Protein AF-C9XVV8-F1 (afdb_monomer)

Structure (mmCIF, N/CA/C/O backbone):
data_AF-C9XVV8-F1
#
_entry.id   AF-C9XVV8-F1
#
loop_
_atom_site.group_PDB
_atom_site.id
_atom_site.type_symbol
_atom_site.label_atom_id
_atom_site.label_alt_id
_atom_site.label_comp_id
_atom_site.label_asym_id
_atom_site.label_entity_id
_atom_site.label_seq_id
_atom_site.pdbx_PDB_ins_code
_atom_site.Cartn_x
_atom_site.Cartn_y
_atom_site.Cartn_z
_atom_site.occupancy
_atom_site.B_iso_or_equiv
_atom_site.auth_seq_id
_atom_site.auth_comp_id
_atom_site.auth_asym_id
_atom_site.auth_atom_id
_atom_site.pdbx_PDB_model_num
ATOM 1 N N . MET A 1 1 ? -5.394 -25.763 -6.109 1.00 84.69 1 MET A N 1
ATOM 2 C CA . MET A 1 1 ? -5.227 -26.372 -4.767 1.00 84.69 1 MET A CA 1
ATOM 3 C C . MET A 1 1 ? -4.426 -25.482 -3.817 1.00 84.69 1 MET A C 1
ATOM 5 O O . MET A 1 1 ? -4.980 -25.077 -2.807 1.00 84.69 1 MET A O 1
ATOM 9 N N . ILE A 1 2 ? -3.175 -25.116 -4.133 1.00 87.81 2 ILE A N 1
ATOM 10 C CA . ILE A 1 2 ? -2.314 -24.364 -3.197 1.00 87.81 2 ILE A CA 1
ATOM 11 C C . ILE A 1 2 ? -2.854 -22.968 -2.818 1.00 87.81 2 ILE A C 1
ATOM 13 O O . ILE A 1 2 ? -2.804 -22.591 -1.653 1.00 87.81 2 ILE A O 1
ATOM 17 N N . TYR A 1 3 ? -3.474 -22.248 -3.760 1.00 87.69 3 TYR A N 1
ATOM 18 C CA . TYR A 1 3 ? -4.139 -20.966 -3.485 1.00 87.69 3 TYR A CA 1
ATOM 19 C C . TYR A 1 3 ? -5.323 -21.098 -2.521 1.00 87.69 3 TYR A C 1
ATOM 21 O O . TYR A 1 3 ? -5.491 -20.256 -1.648 1.00 87.69 3 TYR A O 1
ATOM 29 N N . TYR A 1 4 ? -6.115 -22.172 -2.630 1.00 89.50 4 TYR A N 1
ATOM 30 C CA . TYR A 1 4 ? -7.214 -22.426 -1.696 1.00 89.50 4 TYR A CA 1
ATOM 31 C C . TYR A 1 4 ? -6.689 -22.709 -0.293 1.00 89.50 4 TYR A C 1
ATOM 33 O O . TYR A 1 4 ? -7.213 -22.153 0.660 1.00 89.50 4 TYR A O 1
ATOM 41 N N . LEU A 1 5 ? -5.611 -23.490 -0.168 1.00 91.88 5 LEU A N 1
ATOM 42 C CA . LEU A 1 5 ? -4.962 -23.728 1.124 1.00 91.88 5 LEU A CA 1
ATOM 43 C C . LEU A 1 5 ? -4.445 -22.427 1.743 1.00 91.88 5 LEU A C 1
ATOM 45 O O . LEU A 1 5 ? -4.674 -22.188 2.925 1.00 91.88 5 LEU A O 1
ATOM 49 N N . PHE A 1 6 ? -3.806 -21.566 0.946 1.00 91.50 6 PHE A N 1
ATOM 50 C CA . PHE A 1 6 ? -3.371 -20.245 1.397 1.00 91.50 6 PHE A CA 1
ATOM 51 C C . PHE A 1 6 ? -4.554 -19.389 1.874 1.00 91.50 6 PHE A C 1
ATOM 53 O O . PHE A 1 6 ? -4.520 -18.864 2.985 1.00 91.50 6 PHE A O 1
ATOM 60 N N . ILE A 1 7 ? -5.623 -19.291 1.078 1.00 91.44 7 ILE A N 1
ATOM 61 C CA . ILE A 1 7 ? -6.822 -18.511 1.418 1.00 91.44 7 ILE A CA 1
ATOM 62 C C . ILE A 1 7 ? -7.484 -19.051 2.688 1.00 91.44 7 ILE A C 1
ATOM 64 O O . ILE A 1 7 ? -7.762 -18.278 3.603 1.00 91.44 7 ILE A O 1
ATOM 68 N N . SER A 1 8 ? -7.699 -20.365 2.776 1.00 93.12 8 SER A N 1
ATOM 69 C CA . SER A 1 8 ? -8.272 -21.014 3.956 1.00 93.12 8 SER A CA 1
ATOM 70 C C . SER A 1 8 ? -7.406 -20.788 5.191 1.00 93.12 8 SER A C 1
ATOM 72 O O . SER A 1 8 ? -7.935 -20.465 6.250 1.00 93.12 8 SER A O 1
ATOM 74 N N . PHE A 1 9 ? -6.082 -20.886 5.062 1.00 94.56 9 PHE A N 1
ATOM 75 C CA . PHE A 1 9 ? -5.162 -20.609 6.159 1.00 94.56 9 PHE A CA 1
ATOM 76 C C . PHE A 1 9 ? -5.273 -19.157 6.646 1.00 94.56 9 PHE A C 1
ATOM 78 O O . PHE A 1 9 ? -5.466 -18.920 7.839 1.00 94.56 9 PHE A O 1
ATOM 85 N N . VAL A 1 10 ? -5.202 -18.184 5.731 1.00 94.12 10 VAL A N 1
ATOM 86 C CA . VAL A 1 10 ? -5.334 -16.760 6.073 1.00 94.12 10 VAL A CA 1
ATOM 87 C C . VAL A 1 10 ? -6.692 -16.499 6.731 1.00 94.12 10 VAL A C 1
ATOM 89 O O . VAL A 1 10 ? -6.753 -15.824 7.756 1.00 94.12 10 VAL A O 1
ATOM 92 N N . PHE A 1 11 ? -7.768 -17.092 6.211 1.00 94.06 11 PHE A N 1
ATOM 93 C CA . PHE A 1 11 ? -9.106 -16.990 6.789 1.00 94.06 11 PHE A CA 1
ATOM 94 C C . PHE A 1 11 ? -9.179 -17.544 8.220 1.00 94.06 11 PHE A C 1
ATOM 96 O O . PHE A 1 11 ? -9.736 -16.892 9.102 1.00 94.06 11 PHE A O 1
ATOM 103 N N . LEU A 1 12 ? -8.558 -18.694 8.494 1.00 94.81 12 LEU A N 1
ATOM 104 C CA . LEU A 1 12 ? -8.500 -19.262 9.845 1.00 94.81 12 LEU A CA 1
ATOM 105 C C . LEU A 1 12 ? -7.724 -18.366 10.821 1.00 94.81 12 LEU A C 1
ATOM 107 O O . LEU A 1 12 ? -8.172 -18.180 11.951 1.00 94.81 12 LEU A O 1
ATOM 111 N N . VAL A 1 13 ? -6.607 -17.764 10.395 1.00 93.75 13 VAL A N 1
ATOM 112 C CA . VAL A 1 13 ? -5.850 -16.808 11.229 1.00 93.75 13 VAL A CA 1
ATOM 113 C C . VAL A 1 13 ? -6.690 -15.570 11.553 1.00 93.75 13 VAL A C 1
ATOM 115 O O . VAL A 1 13 ? -6.680 -15.100 12.689 1.00 93.75 13 VAL A O 1
ATOM 118 N N . ILE A 1 14 ? -7.448 -15.062 10.580 1.00 93.19 14 ILE A N 1
ATOM 119 C CA . ILE A 1 14 ? -8.367 -13.928 10.759 1.00 93.19 14 ILE A CA 1
ATOM 120 C C . ILE A 1 14 ? -9.465 -14.268 11.777 1.00 93.19 14 ILE A C 1
ATOM 122 O O . ILE A 1 14 ? -9.724 -13.472 12.681 1.00 93.19 14 ILE A O 1
ATOM 126 N N . LEU A 1 15 ? -10.094 -15.445 11.665 1.00 92.81 15 LEU A N 1
ATOM 127 C CA . LEU A 1 15 ? -11.096 -15.898 12.636 1.00 92.81 15 LEU A CA 1
ATOM 128 C C . LEU A 1 15 ? -10.485 -16.058 14.031 1.00 92.81 15 LEU A C 1
ATOM 130 O O . LEU A 1 15 ? -11.079 -15.623 15.019 1.00 92.81 15 LEU A O 1
ATOM 134 N N . ALA A 1 16 ? -9.276 -16.617 14.116 1.00 92.06 16 ALA A N 1
ATOM 135 C CA . ALA A 1 16 ? -8.565 -16.740 15.378 1.00 92.06 16 ALA A CA 1
ATOM 136 C C . ALA A 1 16 ? -8.292 -15.377 16.021 1.00 92.06 16 ALA A C 1
ATOM 138 O O . ALA A 1 16 ? -8.499 -15.225 17.224 1.00 92.06 16 ALA A O 1
ATOM 139 N N . ASP A 1 17 ? -7.904 -14.375 15.232 1.00 92.56 17 ASP A N 1
ATOM 140 C CA . ASP A 1 17 ? -7.638 -13.019 15.716 1.00 92.56 17 ASP A CA 1
ATOM 141 C C . ASP A 1 17 ? -8.865 -12.338 16.331 1.00 92.56 17 ASP A C 1
ATOM 143 O O . ASP A 1 17 ? -8.712 -11.532 17.253 1.00 92.56 17 ASP A O 1
ATOM 147 N N . ILE A 1 18 ? -10.064 -12.646 15.820 1.00 89.38 18 ILE A N 1
ATOM 148 C CA . ILE A 1 18 ? -11.340 -12.130 16.333 1.00 89.38 18 ILE A CA 1
ATOM 149 C C . ILE A 1 18 ? -11.772 -12.882 17.594 1.00 89.38 18 ILE A C 1
ATOM 151 O O . ILE A 1 18 ? -12.089 -12.246 18.597 1.00 89.38 18 ILE A O 1
ATOM 155 N N . PHE A 1 19 ? -11.823 -14.215 17.533 1.00 90.00 19 PHE A N 1
ATOM 156 C CA . PHE A 1 19 ? -12.549 -15.014 18.526 1.00 90.00 19 PHE A CA 1
ATOM 157 C C . PHE A 1 19 ? -11.674 -15.581 19.644 1.00 90.00 19 PHE A C 1
ATOM 159 O O . PHE A 1 19 ? -12.161 -15.760 20.758 1.00 90.00 19 PHE A O 1
ATOM 166 N N . PHE A 1 20 ? -10.400 -15.874 19.372 1.00 87.69 20 PHE A N 1
ATOM 167 C CA . PHE A 1 20 ? -9.572 -16.686 20.274 1.00 87.69 20 PHE A CA 1
ATOM 168 C C . PHE A 1 20 ? -8.324 -15.959 20.774 1.00 87.69 20 PHE A C 1
ATOM 170 O O . PHE A 1 20 ? -7.910 -16.139 21.919 1.00 87.69 20 PHE A O 1
ATOM 177 N N . VAL A 1 21 ? -7.706 -15.122 19.942 1.00 85.06 21 VAL A N 1
ATOM 178 C CA . VAL A 1 21 ? -6.466 -14.434 20.298 1.00 85.06 21 VAL A CA 1
ATOM 179 C C . VAL A 1 21 ? -6.793 -13.202 21.132 1.00 85.06 21 VAL A C 1
ATOM 181 O O . VAL A 1 21 ? -7.205 -12.164 20.616 1.00 85.06 21 VAL A O 1
ATOM 184 N N . THR A 1 22 ? -6.562 -13.298 22.436 1.00 81.06 22 THR A N 1
ATOM 185 C CA . THR A 1 22 ? -6.689 -12.180 23.384 1.00 81.06 22 THR A CA 1
ATOM 186 C C . THR A 1 22 ? -5.321 -11.654 23.820 1.00 81.06 22 THR A C 1
ATOM 188 O O . THR A 1 22 ? -5.126 -10.441 23.905 1.00 81.06 22 THR A O 1
ATOM 191 N N . ASP A 1 23 ? -4.350 -12.551 23.997 1.00 89.75 23 ASP A N 1
ATOM 192 C CA . ASP A 1 23 ? -2.994 -12.246 24.452 1.00 89.75 23 ASP A CA 1
ATOM 193 C C . ASP A 1 23 ? -2.097 -11.643 23.350 1.00 89.75 23 ASP A C 1
ATOM 195 O O . ASP A 1 23 ? -2.110 -12.052 22.184 1.00 89.75 23 ASP A O 1
ATOM 199 N N . ALA A 1 24 ? -1.277 -10.656 23.726 1.00 88.19 24 ALA A N 1
ATOM 200 C CA . ALA A 1 24 ? -0.413 -9.927 22.799 1.00 88.19 24 ALA A CA 1
ATOM 201 C C . ALA A 1 24 ? 0.770 -10.757 22.269 1.00 88.19 24 ALA A C 1
ATOM 203 O O . ALA A 1 24 ? 1.168 -10.560 21.116 1.00 88.19 24 ALA A O 1
ATOM 204 N N . LYS A 1 25 ? 1.325 -11.677 23.070 1.00 91.81 25 LYS A N 1
ATOM 205 C CA . LYS A 1 25 ? 2.408 -12.582 22.651 1.00 91.81 25 LYS A CA 1
ATOM 206 C C . LYS A 1 25 ? 1.880 -13.610 21.659 1.00 91.81 25 LYS A C 1
ATOM 208 O O . LYS A 1 25 ? 2.504 -13.813 20.620 1.00 91.81 25 LYS A O 1
ATOM 213 N N . ILE A 1 26 ? 0.705 -14.183 21.928 1.00 92.69 26 ILE A N 1
ATOM 214 C CA . ILE A 1 26 ? 0.034 -15.101 20.994 1.00 92.69 26 ILE A CA 1
ATOM 215 C C . ILE A 1 26 ? -0.247 -14.385 19.666 1.00 92.69 26 ILE A C 1
ATOM 217 O O . ILE A 1 26 ? 0.059 -14.911 18.596 1.00 92.69 26 ILE A O 1
ATOM 221 N N . ARG A 1 27 ? -0.741 -13.141 19.712 1.00 93.00 27 ARG A N 1
ATOM 222 C CA . ARG A 1 27 ? -0.971 -12.344 18.497 1.00 93.00 27 ARG A CA 1
ATOM 223 C C . ARG A 1 27 ? 0.315 -12.059 17.723 1.00 93.00 27 ARG A C 1
ATOM 225 O O . ARG A 1 27 ? 0.319 -12.145 16.500 1.00 93.00 27 ARG A O 1
ATOM 232 N N . ALA A 1 28 ? 1.413 -11.754 18.415 1.00 93.06 28 ALA A N 1
ATOM 233 C CA . ALA A 1 28 ? 2.716 -11.561 17.781 1.00 93.06 28 ALA A CA 1
ATOM 234 C C . ALA A 1 28 ? 3.249 -12.855 17.139 1.00 93.06 28 ALA A C 1
ATOM 236 O O . ALA A 1 28 ? 3.834 -12.804 16.061 1.00 93.06 28 ALA A O 1
ATOM 237 N N . PHE A 1 29 ? 3.005 -14.013 17.753 1.00 94.88 29 PHE A N 1
ATOM 238 C CA . PHE A 1 29 ? 3.342 -15.309 17.168 1.00 94.88 29 PHE A CA 1
ATOM 239 C C . PHE A 1 29 ? 2.559 -15.572 15.871 1.00 94.88 29 PHE A C 1
ATOM 241 O O . PHE A 1 29 ? 3.167 -15.830 14.830 1.00 94.88 29 PHE A O 1
ATOM 248 N N . PHE A 1 30 ? 1.231 -15.410 15.891 1.00 95.31 30 PHE A N 1
ATOM 249 C CA . PHE A 1 30 ? 0.409 -15.534 14.680 1.00 95.31 30 PHE A CA 1
ATOM 250 C C . PHE A 1 30 ? 0.764 -14.492 13.617 1.00 95.31 30 PHE A C 1
ATOM 252 O O . PHE A 1 30 ? 0.736 -14.809 12.430 1.00 95.31 30 PHE A O 1
ATOM 259 N N . TYR A 1 31 ? 1.153 -13.278 14.021 1.00 95.94 31 TYR A N 1
ATOM 260 C CA . TYR A 1 31 ? 1.685 -12.277 13.099 1.00 95.94 31 TYR A CA 1
ATOM 261 C C . TYR A 1 31 ? 2.922 -12.791 12.370 1.00 95.94 31 TYR A C 1
ATOM 263 O O . TYR A 1 31 ? 2.971 -12.701 11.150 1.00 95.94 31 TYR A O 1
ATOM 271 N N . THR A 1 32 ? 3.902 -13.345 13.086 1.00 96.75 32 THR A N 1
ATOM 272 C CA . THR A 1 32 ? 5.128 -13.880 12.479 1.00 96.75 32 THR A CA 1
ATOM 273 C C . THR A 1 32 ? 4.819 -15.004 11.493 1.00 96.75 32 THR A C 1
ATOM 275 O O . THR A 1 32 ? 5.388 -15.030 10.400 1.00 96.75 32 THR A O 1
ATOM 278 N N . ILE A 1 33 ? 3.881 -15.895 11.830 1.00 96.12 33 ILE A N 1
ATOM 279 C CA . ILE A 1 33 ? 3.427 -16.953 10.918 1.00 96.12 33 ILE A CA 1
ATOM 280 C C . ILE A 1 33 ? 2.777 -16.348 9.667 1.00 96.12 33 ILE A C 1
ATOM 282 O O . ILE A 1 33 ? 3.185 -16.665 8.550 1.00 96.12 33 ILE A O 1
ATOM 286 N N . LEU A 1 34 ? 1.796 -15.457 9.844 1.00 96.06 34 LEU A N 1
ATOM 287 C CA . LEU A 1 34 ? 1.079 -14.811 8.743 1.00 96.06 34 LEU A CA 1
ATOM 288 C C . LEU A 1 34 ? 2.036 -14.023 7.841 1.00 96.06 34 LEU A C 1
ATOM 290 O O . LEU A 1 34 ? 1.980 -14.148 6.621 1.00 96.06 34 LEU A O 1
ATOM 294 N N . PHE A 1 35 ? 2.944 -13.255 8.443 1.00 97.38 35 PHE A N 1
ATOM 295 C CA . PHE A 1 35 ? 3.988 -12.503 7.759 1.00 97.38 35 PHE A CA 1
ATOM 2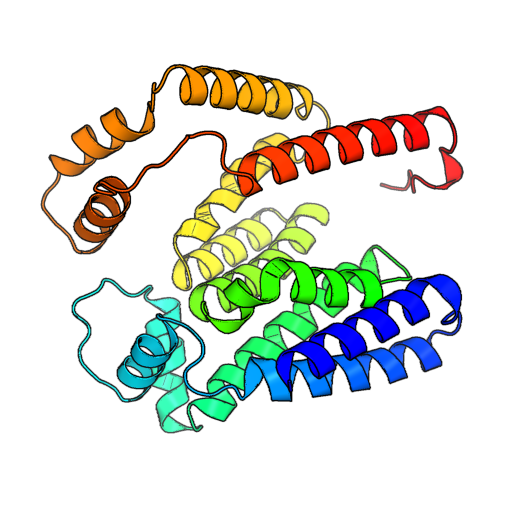96 C C . PHE A 1 35 ? 4.845 -13.425 6.894 1.00 97.38 35 PHE A C 1
ATOM 298 O O . PHE A 1 35 ? 5.004 -13.177 5.701 1.00 97.38 35 PHE A O 1
ATOM 305 N N . THR A 1 36 ? 5.351 -14.512 7.477 1.00 96.81 36 THR A N 1
ATOM 306 C CA . THR A 1 36 ? 6.230 -15.461 6.784 1.00 96.81 36 THR A CA 1
ATOM 307 C C . THR A 1 36 ? 5.504 -16.114 5.614 1.00 96.81 36 THR A C 1
ATOM 309 O O . THR A 1 36 ? 6.021 -16.127 4.499 1.00 96.81 36 THR A O 1
ATOM 312 N N . ILE A 1 37 ? 4.278 -16.592 5.836 1.00 95.25 37 ILE A N 1
ATOM 313 C CA . ILE A 1 37 ? 3.476 -17.246 4.800 1.00 95.25 37 ILE A CA 1
ATOM 314 C C . ILE A 1 37 ? 3.151 -16.282 3.660 1.00 95.25 37 ILE A C 1
ATOM 316 O O . ILE A 1 37 ? 3.284 -16.662 2.502 1.00 95.25 37 ILE A O 1
ATOM 320 N N . ILE A 1 38 ? 2.786 -15.031 3.947 1.00 95.56 38 ILE A N 1
ATOM 321 C CA . ILE A 1 38 ? 2.511 -14.043 2.897 1.00 95.56 38 ILE A CA 1
ATOM 322 C C . ILE A 1 38 ? 3.789 -13.673 2.135 1.00 95.56 38 ILE A C 1
ATOM 324 O O . ILE A 1 38 ? 3.760 -13.622 0.906 1.00 95.56 38 ILE A O 1
ATOM 328 N N . VAL A 1 39 ? 4.918 -13.437 2.811 1.00 96.25 39 VAL A N 1
ATOM 329 C CA . VAL A 1 39 ? 6.182 -13.111 2.126 1.00 96.25 39 VAL A CA 1
ATOM 330 C C . VAL A 1 39 ? 6.642 -14.269 1.246 1.00 96.25 39 VAL A C 1
ATOM 332 O O . VAL A 1 39 ? 7.067 -14.034 0.122 1.00 96.25 39 VAL A O 1
ATOM 335 N N . VAL A 1 40 ? 6.518 -15.513 1.702 1.00 94.25 40 VAL A N 1
ATOM 336 C CA . VAL A 1 40 ? 6.880 -16.675 0.882 1.00 94.25 40 VAL A CA 1
ATOM 337 C C . VAL A 1 40 ? 5.891 -16.852 -0.270 1.00 94.25 40 VAL A C 1
ATOM 339 O O . VAL A 1 40 ? 6.298 -16.960 -1.422 1.00 94.25 40 VAL A O 1
ATOM 342 N N . PHE A 1 41 ? 4.589 -16.845 0.006 1.00 93.19 41 PHE A N 1
ATOM 343 C CA . PHE A 1 41 ? 3.578 -17.195 -0.990 1.00 93.19 41 PHE A CA 1
ATOM 344 C C . PHE A 1 41 ? 3.327 -16.078 -2.009 1.00 93.19 41 PHE A C 1
ATOM 346 O O . PHE A 1 41 ? 3.297 -16.322 -3.212 1.00 93.19 41 PHE A O 1
ATOM 353 N N . VAL A 1 42 ? 3.169 -14.840 -1.539 1.00 92.50 42 VAL A N 1
ATOM 354 C CA . VAL A 1 42 ? 2.949 -13.664 -2.393 1.00 92.50 42 VAL A CA 1
ATOM 355 C C . VAL A 1 42 ? 4.287 -13.061 -2.801 1.00 92.50 42 VAL A C 1
ATOM 357 O O . VAL A 1 42 ? 4.502 -12.755 -3.970 1.00 92.50 42 VAL A O 1
ATOM 360 N N . GLY A 1 43 ? 5.218 -12.912 -1.865 1.00 92.94 43 GLY A N 1
ATOM 361 C CA . GLY A 1 43 ? 6.498 -12.257 -2.122 1.00 92.94 43 GLY A CA 1
ATOM 362 C C . GLY A 1 43 ? 7.535 -13.109 -2.856 1.00 92.94 43 GLY A C 1
ATOM 363 O O . GLY A 1 43 ? 8.493 -12.537 -3.344 1.00 92.94 43 GLY A O 1
ATOM 364 N N . LEU A 1 44 ? 7.386 -14.428 -3.000 1.00 93.50 44 LEU A N 1
ATOM 365 C CA . LEU A 1 44 ? 8.300 -15.249 -3.822 1.00 93.50 44 LEU A CA 1
ATOM 366 C C . LEU A 1 44 ? 7.596 -15.932 -4.997 1.00 93.50 44 LEU A C 1
ATOM 368 O O . LEU A 1 44 ? 8.139 -16.853 -5.606 1.00 93.50 44 LEU A O 1
ATOM 372 N N . ARG A 1 45 ? 6.397 -15.463 -5.343 1.00 91.31 45 ARG A N 1
ATOM 373 C CA . ARG A 1 45 ? 5.601 -16.004 -6.444 1.00 91.31 45 ARG A CA 1
ATOM 374 C C . ARG A 1 45 ? 6.341 -15.965 -7.786 1.00 91.31 45 ARG A C 1
ATOM 376 O O . ARG A 1 45 ? 7.203 -15.115 -8.038 1.00 91.31 45 ARG A O 1
ATOM 383 N N . TYR A 1 46 ? 5.934 -16.865 -8.672 1.00 91.75 46 TYR A N 1
ATOM 384 C CA . TYR A 1 46 ? 6.424 -16.965 -10.040 1.00 91.75 46 TYR A CA 1
ATOM 385 C C . TYR A 1 46 ? 5.282 -16.702 -11.020 1.00 91.75 46 TYR A C 1
ATOM 387 O O . TYR A 1 46 ? 4.209 -17.280 -10.865 1.00 91.75 46 TYR A O 1
ATOM 395 N N . GLN A 1 47 ? 5.520 -15.820 -11.996 1.00 88.31 47 GLN A N 1
ATOM 396 C CA . GLN A 1 47 ? 4.622 -15.552 -13.130 1.00 88.31 47 GLN A CA 1
ATOM 397 C C . GLN A 1 47 ? 3.138 -15.414 -12.756 1.00 88.31 47 GLN A C 1
ATOM 399 O O . GLN A 1 47 ? 2.255 -15.939 -13.426 1.00 88.31 47 GLN A O 1
ATOM 404 N N . THR A 1 48 ? 2.854 -14.711 -11.660 1.00 84.94 48 THR A N 1
ATOM 405 C CA . THR A 1 48 ? 1.475 -14.402 -11.276 1.00 84.94 48 THR A CA 1
ATOM 406 C C . THR A 1 48 ? 1.111 -13.034 -11.832 1.00 84.94 48 THR A C 1
ATOM 408 O O . THR A 1 48 ? 1.705 -12.034 -11.429 1.00 84.94 48 THR A O 1
ATOM 411 N N . GLY A 1 49 ? 0.156 -13.022 -12.759 1.00 79.00 49 GLY A N 1
ATOM 412 C CA . GLY A 1 49 ? -0.374 -11.815 -13.375 1.00 79.00 49 GLY A CA 1
ATOM 413 C C . GLY A 1 49 ? 0.378 -11.276 -14.574 1.00 79.00 49 GLY A C 1
ATOM 414 O O . GLY A 1 49 ? 1.488 -11.705 -14.895 1.00 79.00 49 GLY A O 1
ATOM 415 N N . LEU A 1 50 ? -0.248 -10.297 -15.225 1.00 79.94 50 LEU A N 1
ATOM 416 C CA . LEU A 1 50 ? 0.247 -9.704 -16.471 1.00 79.94 50 LEU A CA 1
ATOM 417 C C . LEU A 1 50 ? 1.531 -8.888 -16.245 1.00 79.94 50 LEU A C 1
ATOM 419 O O . LEU A 1 50 ? 2.486 -8.990 -17.016 1.00 79.94 50 LEU A O 1
ATOM 423 N N . ASP A 1 51 ? 1.593 -8.145 -15.138 1.00 86.50 51 ASP A N 1
ATOM 424 C CA . ASP A 1 51 ? 2.690 -7.219 -14.837 1.00 86.50 51 ASP A CA 1
ATOM 425 C C . ASP A 1 51 ? 3.986 -7.917 -14.373 1.00 86.50 51 ASP A C 1
ATOM 427 O O . ASP A 1 51 ? 5.062 -7.315 -14.405 1.00 86.50 51 ASP A O 1
ATOM 431 N N . TRP A 1 52 ? 3.940 -9.192 -13.964 1.00 91.00 52 TRP A N 1
ATOM 432 C CA . TRP A 1 52 ? 5.123 -9.883 -13.429 1.00 91.00 52 TRP A CA 1
ATOM 433 C C . TRP A 1 52 ? 6.253 -9.982 -14.458 1.00 91.00 52 TRP A C 1
ATOM 435 O O . TRP A 1 52 ? 7.408 -9.673 -14.150 1.00 91.00 52 TRP A O 1
ATOM 445 N N . SER A 1 53 ? 5.915 -10.371 -15.692 1.00 89.31 53 SER A N 1
ATOM 446 C CA . SER A 1 53 ? 6.874 -10.500 -16.797 1.00 89.31 53 SER A CA 1
ATOM 447 C C . SER A 1 53 ? 7.482 -9.151 -17.170 1.00 89.31 53 SER A C 1
ATOM 449 O O . SER A 1 53 ? 8.677 -9.053 -17.446 1.00 89.31 53 SER A O 1
ATOM 451 N N . PHE A 1 54 ? 6.678 -8.091 -17.111 1.00 89.31 54 PHE A N 1
ATOM 452 C CA . PHE A 1 54 ? 7.153 -6.729 -17.311 1.00 89.31 54 PHE A CA 1
ATOM 453 C C . PHE A 1 54 ? 8.191 -6.339 -16.252 1.00 89.31 54 PHE A C 1
ATOM 455 O O . PHE A 1 54 ? 9.287 -5.884 -16.588 1.00 89.31 54 PHE A O 1
ATOM 462 N N . TYR A 1 55 ? 7.889 -6.577 -14.974 1.00 92.06 55 TYR A N 1
ATOM 463 C CA . TYR A 1 55 ? 8.777 -6.202 -13.879 1.00 92.06 55 TYR A CA 1
ATOM 464 C C . TYR A 1 55 ? 10.099 -6.965 -13.874 1.00 92.06 55 TYR A C 1
ATOM 466 O O . TYR A 1 55 ? 11.134 -6.337 -13.659 1.00 92.06 55 TYR A O 1
ATOM 474 N N . ILE A 1 56 ? 10.102 -8.274 -14.143 1.00 93.56 56 ILE A N 1
ATOM 475 C CA . ILE A 1 56 ? 11.357 -9.038 -14.202 1.00 93.56 56 ILE A CA 1
ATOM 476 C C . ILE A 1 56 ? 12.218 -8.634 -15.404 1.00 93.56 56 ILE A C 1
ATOM 478 O O . ILE A 1 56 ? 13.439 -8.558 -15.275 1.00 93.56 56 ILE A O 1
ATOM 482 N N . ASN A 1 57 ? 11.611 -8.348 -16.560 1.00 92.12 57 ASN A N 1
ATOM 483 C CA . ASN A 1 57 ? 12.352 -7.921 -17.747 1.00 92.12 57 ASN A CA 1
ATOM 484 C C . ASN A 1 57 ? 12.986 -6.548 -17.526 1.00 92.12 57 ASN A C 1
ATOM 486 O O . ASN A 1 57 ? 14.171 -6.368 -17.815 1.00 92.12 57 ASN A O 1
ATOM 490 N N . LEU A 1 58 ? 12.235 -5.619 -16.931 1.00 91.88 58 LEU A N 1
ATOM 491 C CA . LEU A 1 58 ? 12.757 -4.318 -16.530 1.00 91.88 58 LEU A CA 1
ATOM 492 C C . LEU A 1 58 ? 13.885 -4.454 -15.500 1.00 91.88 58 LEU A C 1
ATOM 494 O O . LEU A 1 58 ? 14.920 -3.806 -15.625 1.00 91.88 58 LEU A O 1
ATOM 498 N N . TYR A 1 59 ? 13.712 -5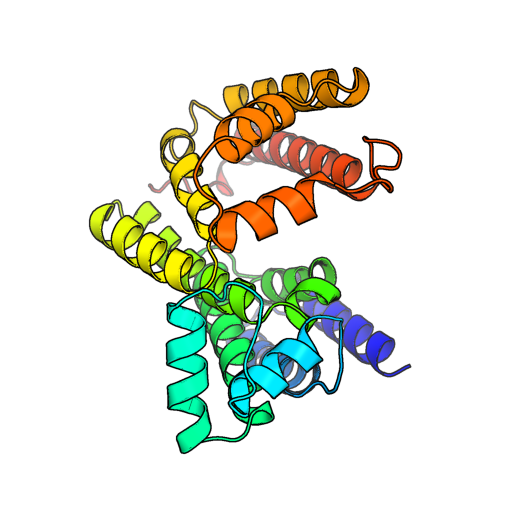.330 -14.510 1.00 94.12 59 TYR A N 1
ATOM 499 C CA . TYR A 1 59 ? 14.728 -5.610 -13.496 1.00 94.12 59 TYR A CA 1
ATOM 500 C C . TYR A 1 59 ? 16.023 -6.171 -14.095 1.00 94.12 59 TYR A C 1
ATOM 502 O O . TYR A 1 59 ? 17.106 -5.899 -13.590 1.00 94.12 59 TYR A O 1
ATOM 510 N N . LYS A 1 60 ? 15.921 -6.925 -15.194 1.00 93.62 60 LYS A N 1
ATOM 511 C CA . LYS A 1 60 ? 17.061 -7.454 -15.957 1.00 93.62 60 LYS A CA 1
ATOM 512 C C . LYS A 1 60 ? 17.659 -6.448 -16.952 1.00 93.62 60 LYS A C 1
ATOM 514 O O . LYS A 1 60 ? 18.559 -6.818 -17.698 1.00 93.62 60 LYS A O 1
ATOM 519 N N . GLY A 1 61 ? 17.167 -5.208 -16.990 1.00 88.56 61 GLY A N 1
ATOM 520 C CA . GLY A 1 61 ? 17.678 -4.156 -17.873 1.00 88.56 61 GLY A CA 1
ATOM 521 C C . GLY A 1 61 ? 17.128 -4.193 -19.301 1.00 88.56 61 GLY A C 1
ATOM 522 O O . GLY A 1 61 ? 17.709 -3.575 -20.189 1.00 88.56 61 GLY A O 1
ATOM 523 N N . SER A 1 62 ? 16.019 -4.900 -19.546 1.00 86.31 62 SER A N 1
ATOM 524 C CA . SER A 1 62 ? 15.357 -4.859 -20.858 1.00 86.31 62 SER A CA 1
ATOM 525 C C . SER A 1 62 ? 14.774 -3.467 -21.111 1.00 86.31 62 SER A C 1
ATOM 527 O O . SER A 1 62 ? 14.201 -2.857 -20.204 1.00 86.31 62 SER A O 1
ATOM 529 N N . SER A 1 63 ? 14.883 -2.973 -22.347 1.00 75.56 63 SER A N 1
ATOM 530 C CA . SER A 1 63 ? 14.238 -1.722 -22.742 1.00 75.56 63 SER A CA 1
ATOM 531 C C . SER A 1 63 ? 12.715 -1.856 -22.646 1.00 75.56 63 SER A C 1
ATOM 533 O O . SER A 1 63 ? 12.128 -2.870 -23.021 1.00 75.56 63 SER A O 1
ATOM 535 N N . SER A 1 64 ? 12.067 -0.823 -22.112 1.00 67.06 64 SER A N 1
ATOM 536 C CA . SER A 1 64 ? 10.610 -0.733 -22.013 1.00 67.06 64 SER A CA 1
ATOM 537 C C . SER A 1 64 ? 10.122 0.405 -22.896 1.00 67.06 64 SER A C 1
ATOM 539 O O . SER A 1 64 ? 10.629 1.520 -22.797 1.00 67.06 64 SER A O 1
ATOM 541 N N . SER A 1 65 ? 9.113 0.137 -23.722 1.00 61.88 65 SER A N 1
ATOM 542 C CA . SER A 1 65 ? 8.386 1.161 -24.481 1.00 61.88 65 SER A CA 1
ATOM 543 C C . SER A 1 65 ? 7.396 1.949 -23.615 1.00 61.88 65 SER A C 1
ATOM 545 O O . SER A 1 65 ? 7.010 3.058 -23.971 1.00 61.88 65 SER A O 1
ATOM 547 N N . LEU A 1 66 ? 6.986 1.403 -22.464 1.00 64.94 66 LEU A N 1
ATOM 548 C CA . LEU A 1 66 ? 6.043 2.050 -21.555 1.00 64.94 66 LEU A CA 1
ATOM 549 C C . LEU A 1 66 ? 6.740 3.035 -20.617 1.00 64.94 66 LEU A C 1
ATOM 551 O O . LEU A 1 66 ? 7.781 2.727 -20.032 1.00 64.94 66 LEU A O 1
ATOM 555 N N . ALA A 1 67 ? 6.088 4.182 -20.399 1.00 70.62 67 ALA A N 1
ATOM 556 C CA . ALA A 1 67 ? 6.469 5.149 -19.378 1.00 70.62 67 ALA A CA 1
ATOM 557 C C . ALA A 1 67 ? 6.383 4.513 -17.976 1.00 70.62 67 ALA A C 1
ATOM 559 O O . ALA A 1 67 ? 5.290 4.273 -17.436 1.00 70.62 67 ALA A O 1
ATOM 560 N N . ILE A 1 68 ? 7.559 4.237 -17.412 1.00 82.06 68 ILE A N 1
ATOM 561 C CA . ILE A 1 68 ? 7.755 3.735 -16.051 1.00 82.06 68 ILE A CA 1
ATOM 562 C C . ILE A 1 68 ? 7.960 4.909 -15.104 1.00 82.06 68 ILE A C 1
ATOM 564 O O . ILE A 1 68 ? 8.644 5.883 -15.420 1.00 82.06 68 ILE A O 1
ATOM 568 N N . GLU A 1 69 ? 7.390 4.789 -13.913 1.00 89.19 69 GLU A N 1
ATOM 569 C CA . GLU A 1 69 ? 7.564 5.764 -12.855 1.00 89.19 69 GLU A CA 1
ATOM 570 C C . GLU A 1 69 ? 9.028 5.775 -12.353 1.00 89.19 69 GLU A C 1
ATOM 572 O O . GLU A 1 69 ? 9.591 4.723 -12.020 1.00 89.19 69 GLU A O 1
ATOM 577 N N . PRO A 1 70 ? 9.670 6.956 -12.291 1.00 91.94 70 PRO A N 1
ATOM 578 C CA . PRO A 1 70 ? 11.123 7.076 -12.146 1.00 91.94 70 PRO A CA 1
ATOM 579 C C . PRO A 1 70 ? 11.660 6.507 -10.827 1.00 91.94 70 PRO A C 1
ATOM 581 O O . PRO A 1 70 ? 12.753 5.944 -10.796 1.00 91.94 70 PRO A O 1
ATOM 584 N N . GLY A 1 71 ? 10.889 6.601 -9.742 1.00 94.25 71 GLY A N 1
ATOM 585 C CA . GLY A 1 71 ? 11.256 6.039 -8.442 1.00 94.25 71 GLY A CA 1
ATOM 586 C C . GLY A 1 71 ? 11.309 4.513 -8.464 1.00 94.25 71 GLY A C 1
ATOM 587 O O . GLY A 1 71 ? 12.233 3.924 -7.904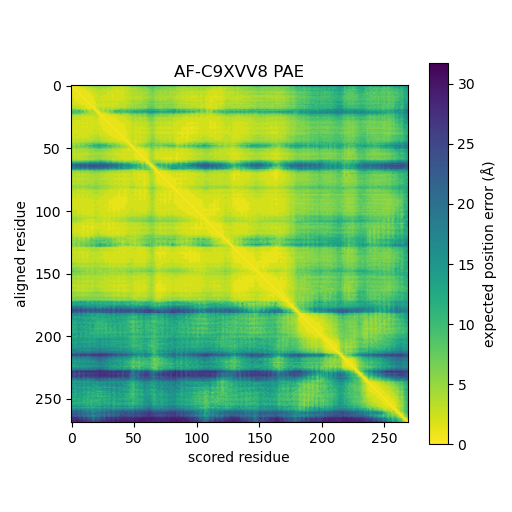 1.00 94.25 71 GLY A O 1
ATOM 588 N N . TYR A 1 72 ? 10.374 3.865 -9.168 1.00 94.69 72 TYR A N 1
ATOM 589 C CA . TYR A 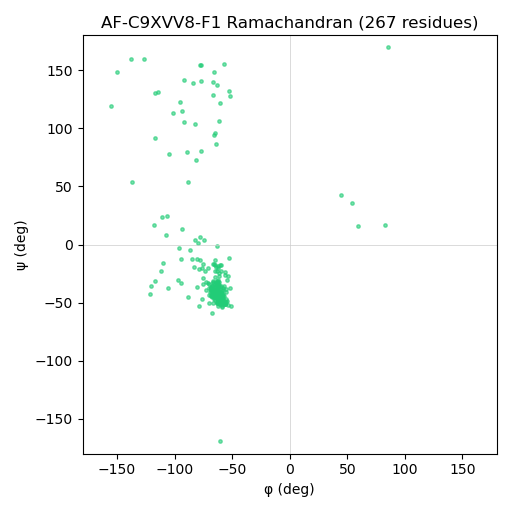1 72 ? 10.414 2.412 -9.334 1.00 94.69 72 TYR A CA 1
ATOM 590 C C . TYR A 1 72 ? 11.597 1.978 -10.197 1.00 94.69 72 TYR A C 1
ATOM 592 O O . TYR A 1 72 ? 12.307 1.046 -9.821 1.00 94.69 72 TYR A O 1
ATOM 600 N N . TYR A 1 73 ? 11.833 2.669 -11.317 1.00 93.38 73 TYR A N 1
ATOM 601 C CA . TYR A 1 73 ? 12.971 2.381 -12.190 1.00 93.38 73 TYR A CA 1
ATOM 602 C C . TYR A 1 73 ? 14.295 2.456 -11.427 1.00 93.38 73 TYR A C 1
ATOM 604 O O . TYR A 1 73 ? 15.059 1.494 -11.437 1.00 93.38 73 TYR A O 1
ATOM 612 N N . LEU A 1 74 ? 14.530 3.558 -10.705 1.00 94.50 74 LEU A N 1
ATOM 613 C CA . LEU A 1 74 ? 15.747 3.749 -9.921 1.00 94.50 74 LEU A CA 1
ATOM 614 C C . LEU A 1 74 ? 15.917 2.647 -8.868 1.00 94.50 74 LEU A C 1
ATOM 616 O O . LEU A 1 74 ? 16.988 2.050 -8.773 1.00 94.50 74 LEU A O 1
ATOM 620 N N . LEU A 1 75 ? 14.861 2.344 -8.107 1.00 96.25 75 LEU A N 1
ATOM 621 C CA . LEU A 1 75 ? 14.910 1.306 -7.078 1.00 96.25 75 LEU A CA 1
ATOM 622 C C . LEU A 1 75 ? 15.196 -0.078 -7.679 1.00 96.25 75 LEU A C 1
ATOM 624 O O . LEU A 1 75 ? 16.012 -0.821 -7.133 1.00 96.25 75 LEU A O 1
ATOM 628 N N . SER A 1 76 ? 14.538 -0.424 -8.786 1.00 95.44 76 SER A N 1
ATOM 629 C CA . SER A 1 76 ? 14.732 -1.688 -9.503 1.00 95.44 76 SER A CA 1
ATOM 630 C C . SER A 1 76 ? 16.158 -1.806 -10.043 1.00 95.44 76 SER A C 1
ATOM 632 O O . SER A 1 76 ? 16.831 -2.801 -9.785 1.00 95.44 76 SER A O 1
ATOM 634 N N . TYR A 1 77 ? 16.632 -0.770 -10.737 1.00 94.19 77 TYR A N 1
ATOM 635 C CA . TYR A 1 77 ? 17.966 -0.710 -11.328 1.00 94.19 77 TYR A CA 1
ATOM 636 C C . TYR A 1 77 ? 19.052 -0.869 -10.265 1.00 94.19 77 TYR A C 1
ATOM 638 O O . TYR A 1 77 ? 19.866 -1.782 -10.360 1.00 94.19 77 TYR A O 1
ATOM 646 N N . VAL A 1 78 ? 19.012 -0.066 -9.196 1.00 95.88 78 VAL A N 1
ATOM 647 C CA . VAL A 1 78 ? 19.985 -0.169 -8.097 1.00 95.88 78 VAL A CA 1
ATOM 648 C C . VAL A 1 78 ? 19.925 -1.556 -7.455 1.00 95.88 78 VAL A C 1
ATOM 650 O O . VAL A 1 78 ? 20.963 -2.169 -7.232 1.00 95.88 78 VAL A O 1
ATOM 653 N N . SER A 1 79 ? 18.726 -2.090 -7.206 1.00 97.12 79 SER A N 1
ATOM 654 C CA . SER A 1 79 ? 18.575 -3.409 -6.578 1.00 97.12 79 SER A CA 1
ATOM 655 C C . SER A 1 79 ? 19.147 -4.546 -7.427 1.00 97.12 79 SER A C 1
ATOM 657 O O . SER A 1 79 ? 19.676 -5.497 -6.854 1.00 97.12 79 SER A O 1
ATOM 659 N N . SER A 1 80 ? 19.075 -4.451 -8.759 1.00 96.56 80 SER A N 1
ATOM 660 C CA . SER A 1 80 ? 19.564 -5.502 -9.665 1.00 96.56 80 SER A CA 1
ATOM 661 C C . SER A 1 80 ? 21.069 -5.767 -9.575 1.00 96.56 80 SER A C 1
ATOM 663 O O . SER A 1 80 ? 21.512 -6.850 -9.947 1.00 96.56 80 SER A O 1
ATOM 665 N N . PHE A 1 81 ? 21.847 -4.832 -9.018 1.00 96.31 81 PHE A N 1
ATOM 666 C CA . PHE A 1 81 ? 23.279 -5.030 -8.777 1.00 96.31 81 PHE A CA 1
ATOM 667 C C . PHE A 1 81 ? 23.578 -5.865 -7.529 1.00 96.31 81 PHE A C 1
ATOM 669 O O . PHE A 1 81 ? 24.674 -6.409 -7.415 1.00 96.31 81 PHE A O 1
ATOM 676 N N . PHE A 1 82 ? 22.640 -5.956 -6.581 1.00 96.50 82 PHE A N 1
ATOM 677 C CA . PHE A 1 82 ? 22.914 -6.507 -5.249 1.00 96.50 82 PHE A CA 1
ATOM 678 C C . PHE A 1 82 ? 22.130 -7.776 -4.933 1.00 96.50 82 PHE A C 1
ATOM 680 O O . PHE A 1 82 ? 22.604 -8.607 -4.160 1.00 96.50 82 PHE A O 1
ATOM 687 N N . ILE A 1 83 ? 20.915 -7.916 -5.467 1.00 97.44 83 ILE A N 1
ATOM 688 C CA . ILE A 1 83 ? 19.997 -8.992 -5.084 1.00 97.44 83 ILE A CA 1
ATOM 689 C C . ILE A 1 83 ? 19.290 -9.586 -6.304 1.00 97.44 83 ILE A C 1
ATOM 691 O O . ILE A 1 83 ? 19.207 -8.979 -7.364 1.00 97.44 83 ILE A O 1
ATOM 695 N N . GLY A 1 84 ? 18.768 -10.805 -6.159 1.00 96.75 84 GLY A N 1
ATOM 696 C CA . GLY A 1 84 ? 17.928 -11.424 -7.183 1.00 96.75 84 GLY A CA 1
ATOM 697 C C . GLY A 1 84 ? 16.498 -10.874 -7.171 1.00 96.75 84 GLY A C 1
ATOM 698 O O . GLY A 1 84 ? 15.982 -10.477 -6.124 1.00 96.75 84 GLY A O 1
ATOM 699 N N . TYR A 1 85 ? 15.813 -10.943 -8.318 1.00 95.56 85 TYR A N 1
ATOM 700 C CA . TYR A 1 85 ? 14.444 -10.431 -8.483 1.00 95.56 85 TYR A CA 1
ATOM 701 C C . TYR A 1 85 ? 13.434 -11.012 -7.475 1.00 95.56 85 TYR A C 1
ATOM 703 O O . TYR A 1 85 ? 12.591 -10.286 -6.954 1.00 95.56 85 TYR A O 1
ATOM 711 N N . TRP A 1 86 ? 13.531 -12.303 -7.137 1.00 95.50 86 TRP A N 1
ATOM 712 C CA . TRP A 1 86 ? 12.649 -12.907 -6.131 1.00 95.50 86 TRP A CA 1
ATOM 713 C C . TRP A 1 86 ? 12.861 -12.310 -4.743 1.00 95.50 86 TRP A C 1
ATOM 715 O O . TRP A 1 86 ? 11.896 -12.028 -4.042 1.00 95.50 86 TRP A O 1
ATOM 725 N N . PHE A 1 87 ? 14.110 -12.066 -4.351 1.00 96.56 87 PHE A N 1
ATOM 726 C CA . PHE A 1 87 ? 14.381 -11.413 -3.077 1.00 96.56 87 PHE A CA 1
ATOM 727 C C . PHE A 1 87 ? 13.901 -9.958 -3.099 1.00 96.56 87 PHE A C 1
ATOM 729 O O . PHE A 1 87 ? 13.261 -9.509 -2.153 1.00 96.56 87 PHE A O 1
ATOM 736 N N . TYR A 1 88 ? 14.107 -9.252 -4.214 1.00 96.94 88 TYR A N 1
ATOM 737 C CA . TYR A 1 88 ? 13.592 -7.900 -4.432 1.00 96.94 88 TYR A CA 1
ATOM 738 C C . TYR A 1 88 ? 12.064 -7.809 -4.274 1.00 96.94 88 TYR A C 1
ATOM 740 O O . TYR A 1 88 ? 11.568 -7.003 -3.484 1.00 96.94 88 TYR A O 1
ATOM 748 N N . GLN A 1 89 ? 11.306 -8.673 -4.956 1.00 95.62 89 GLN A N 1
ATOM 749 C CA . GLN A 1 89 ? 9.842 -8.685 -4.863 1.00 95.62 89 GLN A CA 1
ATOM 750 C C . GLN A 1 89 ? 9.366 -9.112 -3.447 1.00 95.62 89 GLN A C 1
ATOM 752 O O . GLN A 1 89 ? 8.363 -8.601 -2.931 1.00 95.62 89 GLN A O 1
ATOM 757 N N . GLY A 1 90 ? 10.120 -9.998 -2.784 1.00 96.62 90 GLY A N 1
ATOM 758 C CA . GLY A 1 90 ? 9.881 -10.429 -1.407 1.00 96.62 90 GLY A CA 1
ATOM 759 C C . GLY A 1 90 ? 10.070 -9.295 -0.402 1.00 96.62 90 GLY A C 1
ATOM 760 O O . GLY A 1 90 ? 9.213 -9.094 0.460 1.00 96.62 90 GLY A O 1
ATOM 761 N N . LEU A 1 91 ? 11.125 -8.489 -0.559 1.00 97.69 91 LEU A N 1
ATOM 762 C CA . LEU A 1 91 ? 11.375 -7.300 0.260 1.00 97.69 91 LEU A CA 1
ATOM 763 C C . LEU A 1 91 ? 10.278 -6.245 0.102 1.00 97.69 91 LEU A C 1
ATOM 765 O O . LEU A 1 91 ? 9.857 -5.660 1.098 1.00 97.69 91 LEU A O 1
ATOM 769 N N . ILE A 1 92 ? 9.769 -6.031 -1.114 1.00 97.44 92 ILE A N 1
ATOM 770 C CA . ILE A 1 92 ? 8.632 -5.126 -1.350 1.00 97.44 92 ILE A CA 1
ATOM 771 C C . ILE A 1 92 ? 7.386 -5.614 -0.596 1.00 97.44 92 ILE A C 1
ATOM 773 O O . ILE A 1 92 ? 6.703 -4.830 0.065 1.00 97.44 92 ILE A O 1
ATOM 777 N N . THR A 1 93 ? 7.114 -6.919 -0.645 1.00 96.75 93 THR A N 1
ATOM 778 C CA . THR A 1 93 ? 5.977 -7.531 0.062 1.00 96.75 93 THR A CA 1
ATOM 779 C C . THR A 1 93 ? 6.142 -7.429 1.583 1.00 96.75 93 THR A C 1
ATOM 781 O O . THR A 1 93 ? 5.202 -7.071 2.296 1.00 96.75 93 THR A O 1
ATOM 784 N N . ALA A 1 94 ? 7.351 -7.675 2.090 1.00 97.94 94 ALA A N 1
ATOM 785 C CA . ALA A 1 94 ? 7.689 -7.506 3.499 1.00 97.94 94 ALA A CA 1
ATOM 786 C C . ALA A 1 94 ? 7.542 -6.044 3.952 1.00 97.94 94 ALA A C 1
ATOM 788 O O . ALA A 1 94 ? 6.987 -5.783 5.020 1.00 97.94 94 ALA A O 1
ATOM 789 N N . PHE A 1 95 ? 7.982 -5.085 3.131 1.00 98.06 95 PHE A N 1
ATOM 790 C CA . PHE A 1 95 ? 7.838 -3.656 3.402 1.00 98.06 95 PHE A CA 1
ATOM 791 C C . PHE A 1 95 ? 6.366 -3.252 3.549 1.00 98.06 95 PHE A C 1
ATOM 793 O O . PHE A 1 95 ? 6.015 -2.576 4.522 1.00 98.06 95 PHE A O 1
ATOM 800 N N . LEU A 1 96 ? 5.495 -3.738 2.658 1.00 97.44 96 LEU A N 1
ATOM 801 C CA . LEU A 1 96 ? 4.049 -3.547 2.770 1.00 97.44 96 LEU A CA 1
ATOM 802 C C . LEU A 1 96 ? 3.499 -4.106 4.082 1.00 97.44 96 LEU A C 1
ATOM 804 O O . LEU A 1 96 ? 2.796 -3.395 4.800 1.00 97.44 96 LEU A O 1
ATOM 808 N N . LEU A 1 97 ? 3.833 -5.352 4.423 1.00 97.38 97 LEU A N 1
ATOM 809 C CA . LEU A 1 97 ? 3.359 -5.982 5.657 1.00 97.38 97 LEU A CA 1
ATOM 810 C C . LEU A 1 97 ? 3.806 -5.226 6.909 1.00 97.38 97 LEU A C 1
ATOM 812 O O . LEU A 1 97 ? 3.002 -5.029 7.819 1.00 97.38 97 LEU A O 1
ATOM 816 N N . ILE A 1 98 ? 5.054 -4.750 6.946 1.00 97.94 98 ILE A N 1
ATOM 817 C CA . ILE A 1 98 ? 5.569 -3.931 8.051 1.00 97.94 98 ILE A CA 1
ATOM 818 C C . ILE A 1 98 ? 4.772 -2.626 8.167 1.00 97.94 98 ILE A C 1
ATOM 820 O O . ILE A 1 98 ? 4.408 -2.225 9.278 1.00 97.94 98 ILE A O 1
ATOM 824 N N . CYS A 1 99 ? 4.481 -1.967 7.043 1.00 97.75 99 CYS A N 1
ATOM 825 C CA . CYS A 1 99 ? 3.699 -0.732 7.028 1.00 97.75 99 CYS A CA 1
ATOM 826 C C . CYS A 1 99 ? 2.254 -0.969 7.487 1.00 97.75 99 CYS A C 1
ATOM 828 O O . CYS A 1 99 ? 1.770 -0.236 8.351 1.00 97.75 99 CYS A O 1
ATOM 830 N N . LEU A 1 100 ? 1.594 -2.021 6.990 1.00 96.69 100 LEU A N 1
ATOM 831 C CA . LEU A 1 100 ? 0.243 -2.409 7.409 1.00 96.69 100 LEU A CA 1
ATOM 832 C C . LEU A 1 100 ? 0.197 -2.775 8.894 1.00 96.69 100 LEU A C 1
ATOM 834 O O . LEU A 1 100 ? -0.688 -2.312 9.608 1.00 96.69 100 LEU A O 1
ATOM 838 N N . HIS A 1 101 ? 1.167 -3.551 9.384 1.00 96.31 101 HIS A N 1
ATOM 839 C CA . HIS A 1 101 ? 1.259 -3.914 10.797 1.00 96.31 101 HIS A CA 1
ATOM 840 C C . HIS A 1 101 ? 1.392 -2.684 11.687 1.00 96.31 101 HIS A C 1
ATOM 842 O O . HIS A 1 101 ? 0.626 -2.527 12.638 1.00 96.31 101 HIS A O 1
ATOM 848 N N . ARG A 1 102 ? 2.336 -1.790 11.366 1.00 95.19 102 ARG A N 1
ATOM 849 C CA . ARG A 1 102 ? 2.532 -0.542 12.115 1.00 95.19 102 ARG A CA 1
ATOM 850 C C . ARG A 1 102 ? 1.281 0.327 12.103 1.00 95.19 102 ARG A C 1
ATOM 852 O O . ARG A 1 102 ? 0.961 0.904 13.135 1.00 95.19 102 ARG A O 1
ATOM 859 N N . TYR A 1 103 ? 0.595 0.409 10.965 1.00 93.62 103 TYR A N 1
ATOM 860 C CA . TYR A 1 103 ? -0.629 1.186 10.833 1.00 93.62 103 TYR A CA 1
ATOM 861 C C . TYR A 1 103 ? -1.768 0.570 11.656 1.00 93.62 103 TYR A C 1
ATOM 863 O O . TYR A 1 103 ? -2.269 1.204 12.578 1.00 93.62 103 TYR A O 1
ATOM 871 N N . PHE A 1 104 ? -2.153 -0.682 11.402 1.00 93.69 104 PHE A N 1
ATOM 872 C CA . PHE A 1 104 ? -3.321 -1.284 12.049 1.00 93.69 104 PHE A CA 1
ATOM 873 C C . PHE A 1 104 ? -3.147 -1.513 13.548 1.00 93.69 104 PHE A C 1
ATOM 875 O O . PHE A 1 104 ? -4.099 -1.304 14.295 1.00 93.69 104 PHE A O 1
ATOM 882 N N . LYS A 1 105 ? -1.945 -1.875 14.014 1.00 91.94 105 LYS A N 1
ATOM 883 C CA . LYS A 1 105 ? -1.682 -2.081 15.448 1.00 91.94 105 LYS A CA 1
ATOM 884 C C . LYS A 1 105 ? -1.902 -0.813 16.283 1.00 91.94 105 LYS A C 1
ATOM 886 O O . LYS A 1 105 ? -2.170 -0.914 17.475 1.00 91.94 105 LYS A O 1
ATOM 891 N N . GLU A 1 106 ? -1.793 0.366 15.674 1.00 89.25 106 GLU A N 1
ATOM 892 C CA . GLU A 1 106 ? -2.062 1.646 16.337 1.00 89.25 106 GLU A CA 1
ATOM 893 C C . GLU A 1 106 ? -3.567 1.911 16.519 1.00 89.25 106 GLU A C 1
ATOM 895 O O . GLU A 1 106 ? -3.954 2.571 17.480 1.00 89.25 106 GLU A O 1
ATOM 900 N N . TYR A 1 107 ? -4.417 1.372 15.636 1.00 86.25 107 TYR A N 1
ATOM 901 C CA . TYR A 1 107 ? -5.854 1.678 15.597 1.00 86.25 107 TYR A CA 1
ATOM 902 C C . TYR A 1 107 ? -6.765 0.531 16.044 1.00 86.25 107 TYR A C 1
ATOM 904 O O . TYR A 1 107 ? -7.936 0.767 16.330 1.00 86.25 107 TYR A O 1
ATOM 912 N N . THR A 1 108 ? -6.269 -0.706 16.111 1.00 88.00 108 THR A N 1
ATOM 913 C CA . THR A 1 108 ? -7.064 -1.859 16.546 1.00 88.00 108 THR A CA 1
ATOM 914 C C . THR A 1 108 ? -6.216 -2.929 17.227 1.00 88.00 108 THR A C 1
ATOM 916 O O . THR A 1 108 ? -5.053 -3.156 16.887 1.00 88.00 108 THR A O 1
ATOM 919 N N . LYS A 1 109 ? -6.830 -3.637 18.182 1.00 87.06 109 LYS A N 1
ATOM 920 C CA . LYS A 1 109 ? -6.247 -4.847 18.776 1.00 87.06 109 LYS A CA 1
ATOM 921 C C . LYS A 1 109 ? -6.245 -6.003 17.772 1.00 87.06 109 LYS A C 1
ATOM 923 O O . LYS A 1 109 ? -5.292 -6.776 17.758 1.00 87.06 109 LYS A O 1
ATOM 928 N N . ASN A 1 110 ? -7.254 -6.073 16.904 1.00 90.31 110 ASN A N 1
ATOM 929 C CA . ASN A 1 110 ? -7.440 -7.121 15.898 1.00 90.31 110 ASN A CA 1
ATOM 930 C C . ASN A 1 110 ? -6.717 -6.771 14.586 1.00 90.31 110 ASN A C 1
ATOM 932 O O . ASN A 1 110 ? -7.314 -6.685 13.513 1.00 90.31 110 ASN A O 1
ATOM 936 N N . TYR A 1 111 ? -5.419 -6.471 14.667 1.00 93.25 111 TYR A N 1
ATOM 937 C CA . TYR A 1 111 ? -4.661 -6.057 13.485 1.00 93.25 111 TYR A CA 1
ATOM 938 C C . TYR A 1 111 ? -4.372 -7.219 12.523 1.00 93.25 111 TYR A C 1
ATOM 940 O O . TYR A 1 111 ? -4.153 -6.956 11.341 1.00 93.25 111 TYR A O 1
ATOM 948 N N . LEU A 1 112 ? -4.374 -8.486 12.972 1.00 94.94 112 LEU A N 1
ATOM 949 C CA . LEU A 1 112 ? -4.195 -9.620 12.053 1.00 94.94 112 LEU A CA 1
ATOM 950 C C . LEU A 1 112 ? -5.422 -9.790 11.174 1.00 94.94 112 LEU A C 1
ATOM 952 O O . LEU A 1 112 ? -5.263 -10.055 9.986 1.00 94.94 112 LEU A O 1
ATOM 956 N N . PHE A 1 113 ? -6.617 -9.567 11.730 1.00 94.00 113 PHE A N 1
ATOM 957 C CA . PHE A 1 113 ? -7.848 -9.489 10.957 1.00 94.00 113 PHE A CA 1
ATOM 958 C C . PHE A 1 113 ? -7.704 -8.465 9.825 1.00 94.00 113 PHE A C 1
ATOM 960 O O . PHE A 1 113 ? -7.909 -8.808 8.663 1.00 94.00 113 PHE A O 1
ATOM 967 N N . CYS A 1 114 ? -7.280 -7.235 10.139 1.00 94.19 114 CYS A N 1
ATOM 968 C CA . CYS A 1 114 ? -7.136 -6.166 9.146 1.00 94.19 114 CYS A CA 1
ATOM 969 C C . CYS A 1 114 ? -6.096 -6.483 8.062 1.00 94.19 114 CYS A C 1
ATOM 971 O O . CYS A 1 114 ? -6.340 -6.225 6.884 1.00 94.19 114 CYS A O 1
ATOM 973 N N . ILE A 1 115 ? -4.946 -7.050 8.436 1.00 95.56 115 ILE A N 1
ATOM 974 C CA . ILE A 1 115 ? -3.920 -7.458 7.466 1.00 95.56 115 ILE A CA 1
ATOM 975 C C . ILE A 1 115 ? -4.443 -8.614 6.610 1.00 95.56 115 ILE A C 1
ATOM 977 O O . ILE A 1 115 ? -4.381 -8.551 5.387 1.00 95.56 115 ILE A O 1
ATOM 981 N N . GLY A 1 116 ? -4.983 -9.659 7.232 1.00 94.38 116 GLY A N 1
ATOM 982 C CA . GLY A 1 116 ? -5.462 -10.836 6.523 1.00 94.38 116 GLY A CA 1
ATOM 983 C C . GLY A 1 116 ? -6.585 -10.498 5.545 1.00 94.38 116 GLY A C 1
ATOM 984 O O . GLY A 1 116 ? -6.511 -10.890 4.382 1.00 94.38 116 GLY A O 1
ATOM 985 N N . ILE A 1 117 ? -7.591 -9.724 5.971 1.00 92.19 117 ILE A N 1
ATOM 986 C CA . ILE A 1 117 ? -8.709 -9.354 5.094 1.00 92.19 117 ILE A CA 1
ATOM 987 C C . ILE A 1 117 ? -8.244 -8.472 3.933 1.00 92.19 117 ILE A C 1
ATOM 989 O O . ILE A 1 117 ? -8.751 -8.621 2.825 1.00 92.19 117 ILE A O 1
ATOM 993 N N . PHE A 1 118 ? -7.236 -7.615 4.147 1.00 92.81 118 PHE A N 1
ATOM 994 C CA . PHE A 1 118 ? -6.612 -6.846 3.072 1.00 92.81 118 PHE A CA 1
ATOM 995 C C . PHE A 1 118 ? -6.028 -7.772 1.996 1.00 92.81 118 PHE A C 1
ATOM 997 O O . PHE A 1 118 ? -6.290 -7.563 0.814 1.00 92.81 118 PHE A O 1
ATOM 1004 N N . PHE A 1 119 ? -5.304 -8.826 2.385 1.00 90.88 119 PHE A N 1
ATOM 1005 C CA . PHE A 1 119 ? -4.738 -9.786 1.432 1.00 90.88 119 PHE A CA 1
ATOM 1006 C C . PHE A 1 119 ? -5.782 -10.705 0.796 1.00 90.88 119 PHE A C 1
ATOM 1008 O O . PHE A 1 119 ? -5.611 -11.069 -0.362 1.00 90.88 119 PHE A O 1
ATOM 1015 N N . LEU A 1 120 ? -6.858 -11.067 1.501 1.00 89.00 120 LEU A N 1
ATOM 1016 C CA . LEU A 1 120 ? -7.953 -11.843 0.909 1.00 89.00 120 LEU A CA 1
ATOM 1017 C C . LEU A 1 120 ? -8.733 -11.023 -0.120 1.00 89.00 120 LEU A C 1
ATOM 1019 O O . LEU A 1 120 ? -9.032 -11.518 -1.203 1.00 89.00 120 LEU A O 1
ATOM 1023 N N . TYR A 1 121 ? -9.038 -9.767 0.205 1.00 84.69 121 TYR A N 1
ATOM 1024 C CA . TYR A 1 121 ? -9.800 -8.883 -0.671 1.00 84.69 121 TYR A CA 1
ATOM 1025 C C . TYR A 1 121 ? -8.970 -8.410 -1.871 1.00 84.69 121 TYR A C 1
ATOM 1027 O O . TYR A 1 121 ? -9.478 -8.373 -2.986 1.00 84.69 121 TYR A O 1
ATOM 1035 N N . GLN A 1 122 ? -7.685 -8.106 -1.657 1.00 84.69 122 GLN A N 1
ATOM 1036 C CA . GLN A 1 122 ? -6.789 -7.555 -2.679 1.00 84.69 122 GLN A CA 1
ATOM 1037 C C . GLN A 1 122 ? -5.763 -8.552 -3.205 1.00 84.69 122 GLN A C 1
ATOM 1039 O O . GLN A 1 122 ? -4.719 -8.143 -3.707 1.00 84.69 122 GLN A O 1
ATOM 1044 N N . PHE A 1 123 ? -6.051 -9.852 -3.116 1.00 80.50 123 PHE A N 1
ATOM 1045 C CA . PHE A 1 123 ? -5.095 -10.904 -3.458 1.00 80.50 123 PHE A CA 1
ATOM 1046 C C . PHE A 1 123 ? -4.457 -10.701 -4.838 1.00 80.50 123 PHE A C 1
ATOM 1048 O O . PHE A 1 123 ? -3.234 -10.626 -4.942 1.00 80.50 123 PHE A O 1
ATOM 1055 N N . ILE A 1 124 ? -5.292 -10.528 -5.870 1.00 76.94 124 ILE A N 1
ATOM 1056 C CA . ILE A 1 124 ? -4.843 -10.320 -7.254 1.00 76.94 124 ILE A CA 1
ATOM 1057 C C . ILE A 1 124 ? -3.958 -9.074 -7.323 1.00 76.94 124 ILE A C 1
ATOM 1059 O O . ILE A 1 124 ? -2.799 -9.156 -7.707 1.00 76.94 124 ILE A O 1
ATOM 1063 N N . PHE A 1 125 ? -4.450 -7.939 -6.834 1.00 78.94 125 PHE A N 1
ATOM 1064 C CA . PHE A 1 125 ? -3.723 -6.671 -6.859 1.00 78.94 125 PHE A CA 1
ATOM 1065 C C . PHE A 1 125 ? -2.339 -6.752 -6.194 1.00 78.94 125 PHE A C 1
ATOM 1067 O O . PHE A 1 125 ? -1.333 -6.351 -6.784 1.00 78.94 125 PHE A O 1
ATOM 1074 N N . VAL A 1 126 ? -2.263 -7.309 -4.981 1.00 80.38 126 VAL A N 1
ATOM 1075 C CA . VAL A 1 126 ? -1.000 -7.420 -4.230 1.00 80.38 126 VAL A CA 1
ATOM 1076 C C . VAL A 1 126 ? -0.062 -8.460 -4.862 1.00 80.38 126 VAL A C 1
ATOM 1078 O O . VAL A 1 126 ? 1.154 -8.412 -4.674 1.00 80.38 126 VAL A O 1
ATOM 1081 N N . SER A 1 127 ? -0.602 -9.377 -5.662 1.00 77.19 127 SER A N 1
ATOM 1082 C CA . SER A 1 127 ? 0.177 -10.329 -6.449 1.00 77.19 127 SER A CA 1
ATOM 1083 C C . SER A 1 127 ? 0.615 -9.800 -7.819 1.00 77.19 127 SER A C 1
ATOM 1085 O O . SER A 1 127 ? 1.398 -10.455 -8.493 1.00 77.19 127 SER A O 1
ATOM 1087 N N . GLU A 1 128 ? 0.208 -8.614 -8.255 1.00 83.19 128 GLU A N 1
ATOM 1088 C CA . GLU A 1 128 ? 0.555 -8.153 -9.608 1.00 83.19 128 GLU A CA 1
ATOM 1089 C C . GLU A 1 128 ? 1.324 -6.840 -9.590 1.00 83.19 128 GLU A C 1
ATOM 1091 O O . GLU A 1 128 ? 2.355 -6.740 -10.246 1.00 83.19 128 GLU A O 1
ATOM 1096 N N . ALA A 1 129 ? 0.930 -5.868 -8.767 1.00 86.56 129 ALA A N 1
ATOM 1097 C CA . ALA A 1 129 ? 1.350 -4.485 -8.961 1.00 86.56 129 ALA A CA 1
ATOM 1098 C C . ALA A 1 129 ? 2.428 -3.992 -7.973 1.00 86.56 129 ALA A C 1
ATOM 1100 O O . ALA A 1 129 ? 2.153 -3.220 -7.049 1.00 86.56 129 ALA A O 1
ATOM 1101 N N . LEU A 1 130 ? 3.697 -4.369 -8.190 1.00 92.88 130 LEU A N 1
ATOM 1102 C CA . LEU A 1 130 ? 4.826 -3.981 -7.316 1.00 92.88 130 LEU A CA 1
ATOM 1103 C C . LEU A 1 130 ? 4.958 -2.460 -7.120 1.00 92.88 130 LEU A C 1
ATOM 1105 O O . LEU A 1 130 ? 5.169 -1.993 -5.999 1.00 92.88 130 LEU A O 1
ATOM 1109 N N . ARG A 1 131 ? 4.768 -1.678 -8.190 1.00 93.38 131 ARG A N 1
ATOM 1110 C CA . ARG A 1 131 ? 4.786 -0.201 -8.153 1.00 93.38 131 ARG A CA 1
ATOM 1111 C C . ARG A 1 131 ? 3.754 0.363 -7.179 1.00 93.38 131 ARG A C 1
ATOM 1113 O O . ARG A 1 131 ? 4.062 1.210 -6.340 1.00 93.38 131 ARG A O 1
ATOM 1120 N N . GLN A 1 132 ? 2.531 -0.150 -7.274 1.00 92.69 132 GLN A N 1
ATOM 1121 C CA . GLN A 1 132 ? 1.405 0.270 -6.447 1.00 92.69 132 GLN A CA 1
ATOM 1122 C C . GLN A 1 132 ? 1.593 -0.137 -4.987 1.00 92.69 132 GLN A C 1
ATOM 1124 O O . GLN A 1 132 ? 1.277 0.646 -4.095 1.00 92.69 132 GLN A O 1
ATOM 1129 N N . ILE A 1 133 ? 2.158 -1.319 -4.735 1.00 95.00 133 ILE A N 1
ATOM 1130 C CA . ILE A 1 133 ? 2.446 -1.812 -3.383 1.00 95.00 133 ILE A CA 1
ATOM 1131 C C . ILE A 1 133 ? 3.452 -0.908 -2.659 1.00 95.00 133 ILE A C 1
ATOM 1133 O O . ILE A 1 133 ? 3.239 -0.563 -1.492 1.00 95.00 133 ILE A O 1
ATOM 1137 N N . ILE A 1 134 ? 4.520 -0.481 -3.340 1.00 97.25 134 ILE A N 1
ATOM 1138 C CA . ILE A 1 134 ? 5.502 0.448 -2.762 1.00 97.25 134 ILE A CA 1
ATOM 1139 C C . ILE A 1 134 ? 4.835 1.791 -2.452 1.00 97.25 134 ILE A C 1
ATOM 1141 O O . ILE A 1 134 ? 4.946 2.288 -1.329 1.00 97.25 134 ILE A O 1
ATOM 1145 N N . ALA A 1 135 ? 4.098 2.348 -3.416 1.00 97.06 135 ALA A N 1
ATOM 1146 C CA . ALA A 1 135 ? 3.395 3.614 -3.235 1.00 97.06 135 ALA A CA 1
ATOM 1147 C C . ALA A 1 135 ? 2.403 3.551 -2.061 1.00 97.06 135 ALA A C 1
ATOM 1149 O O . ALA A 1 135 ? 2.440 4.413 -1.185 1.00 97.06 135 ALA A O 1
ATOM 1150 N N . LEU A 1 136 ? 1.583 2.498 -1.973 1.00 95.69 136 LEU A N 1
ATOM 1151 C CA . LEU A 1 136 ? 0.650 2.276 -0.865 1.00 95.69 136 LEU A CA 1
ATOM 1152 C C . LEU A 1 136 ? 1.373 2.228 0.486 1.00 95.69 136 LEU A C 1
ATOM 1154 O O . LEU A 1 136 ? 0.934 2.861 1.445 1.00 95.69 136 LEU A O 1
ATOM 1158 N N . SER A 1 137 ? 2.496 1.516 0.558 1.00 97.50 137 SER A N 1
ATOM 1159 C CA . SER A 1 137 ? 3.295 1.400 1.782 1.00 97.50 137 SER A CA 1
ATOM 1160 C C . SER A 1 137 ? 3.791 2.768 2.266 1.00 97.50 137 SER A C 1
ATOM 1162 O O . SER A 1 137 ? 3.666 3.093 3.447 1.00 97.50 137 SER A O 1
ATOM 1164 N N . ILE A 1 138 ? 4.273 3.612 1.348 1.00 98.12 138 ILE A N 1
ATOM 1165 C CA . ILE A 1 138 ? 4.696 4.989 1.650 1.00 98.12 138 ILE A CA 1
ATOM 1166 C C . ILE A 1 138 ? 3.495 5.846 2.078 1.00 98.12 138 ILE A C 1
ATOM 1168 O O . ILE A 1 138 ? 3.590 6.596 3.052 1.00 98.12 138 ILE A O 1
ATOM 1172 N N . ILE A 1 139 ? 2.346 5.705 1.412 1.00 96.69 139 ILE A N 1
ATOM 1173 C CA . ILE A 1 139 ? 1.115 6.432 1.750 1.00 96.69 139 ILE A CA 1
ATOM 1174 C C . ILE A 1 139 ? 0.591 6.070 3.146 1.00 96.69 139 ILE A C 1
ATOM 1176 O O . ILE A 1 139 ? 0.143 6.959 3.870 1.00 96.69 139 ILE A O 1
ATOM 1180 N N . LEU A 1 140 ? 0.699 4.813 3.587 1.00 95.12 140 LEU A N 1
ATOM 1181 C CA . LEU A 1 140 ? 0.346 4.429 4.963 1.00 95.12 140 LEU A CA 1
ATOM 1182 C C . LEU A 1 140 ? 1.183 5.201 5.998 1.00 95.12 140 LEU A C 1
ATOM 1184 O O . LEU A 1 140 ? 0.656 5.653 7.020 1.00 95.12 140 LEU A O 1
ATOM 1188 N N . ILE A 1 141 ? 2.473 5.411 5.714 1.00 96.56 141 ILE A N 1
ATOM 1189 C CA . ILE A 1 141 ? 3.358 6.237 6.548 1.00 96.56 141 ILE A CA 1
ATOM 1190 C C . ILE A 1 141 ? 2.946 7.714 6.456 1.00 96.56 141 ILE A C 1
ATOM 1192 O O . ILE A 1 141 ? 2.871 8.393 7.484 1.00 96.56 141 ILE A O 1
ATOM 1196 N N . ALA A 1 142 ? 2.635 8.208 5.253 1.00 94.94 142 ALA A N 1
ATOM 1197 C CA . ALA A 1 142 ? 2.189 9.582 5.032 1.00 94.94 142 ALA A CA 1
ATOM 1198 C C . ALA A 1 142 ? 0.918 9.896 5.835 1.00 94.94 142 ALA A C 1
ATOM 1200 O O . ALA A 1 142 ? 0.872 10.902 6.546 1.00 94.94 142 ALA A O 1
ATOM 1201 N N . TYR A 1 143 ? -0.087 9.018 5.811 1.00 91.38 143 TYR A N 1
ATOM 1202 C CA . TYR A 1 143 ? -1.339 9.222 6.544 1.00 91.38 143 TYR A CA 1
ATOM 1203 C C . TYR A 1 143 ? -1.134 9.392 8.043 1.00 91.38 143 TYR A C 1
ATOM 1205 O O . TYR A 1 143 ? -1.789 10.230 8.664 1.00 91.38 143 TYR A O 1
ATOM 1213 N N . LYS A 1 144 ? -0.185 8.664 8.636 1.00 90.81 144 LYS A N 1
ATOM 1214 C CA . LYS A 1 144 ? 0.171 8.873 10.042 1.00 90.81 144 LYS A CA 1
ATOM 1215 C C . LYS A 1 144 ? 0.630 10.312 10.300 1.00 90.81 144 LYS A C 1
ATOM 1217 O O . LYS A 1 144 ? 0.245 10.904 11.306 1.00 90.81 144 LYS A O 1
ATOM 1222 N N . LYS A 1 145 ? 1.396 10.905 9.380 1.00 92.25 145 LYS A N 1
ATOM 1223 C CA . LYS A 1 145 ? 1.841 12.306 9.471 1.00 92.25 145 LYS A CA 1
ATOM 1224 C C . LYS A 1 145 ? 0.696 13.296 9.313 1.00 92.25 145 LYS A C 1
ATOM 1226 O O . LYS A 1 145 ? 0.651 14.274 10.058 1.00 92.25 145 LYS A O 1
ATOM 1231 N N . LEU A 1 146 ? -0.272 12.994 8.447 1.00 89.88 146 LEU A N 1
ATOM 1232 C CA . LEU A 1 146 ? -1.500 13.782 8.332 1.00 89.88 146 LEU A CA 1
ATOM 1233 C C . LEU A 1 146 ? -2.286 13.793 9.653 1.00 89.88 146 LEU A C 1
ATOM 1235 O O . LEU A 1 146 ? -2.684 14.859 10.125 1.00 89.88 146 LEU A O 1
ATOM 1239 N N . TYR A 1 147 ? -2.446 12.634 10.302 1.00 85.19 147 TYR A N 1
ATOM 1240 C CA . TYR A 1 147 ? -3.107 12.547 11.611 1.00 85.19 147 TYR A CA 1
ATOM 1241 C C . TYR A 1 147 ? -2.362 13.289 12.720 1.00 85.19 147 TYR A C 1
ATOM 1243 O O . TYR A 1 147 ? -3.003 13.821 13.624 1.00 85.19 147 TYR A O 1
ATOM 1251 N N . GLN A 1 148 ? -1.033 13.346 12.638 1.00 88.50 148 GLN A N 1
ATOM 1252 C CA . GLN A 1 148 ? -0.167 14.129 13.526 1.00 88.50 148 GLN A CA 1
ATOM 1253 C C . GLN A 1 148 ? -0.149 15.628 13.175 1.00 88.50 148 GLN A C 1
ATOM 1255 O O . GLN A 1 148 ? 0.651 16.370 13.735 1.00 88.50 148 GLN A O 1
ATOM 1260 N N . LYS A 1 149 ? -0.996 16.075 12.233 1.00 88.19 149 LYS A N 1
ATOM 1261 C CA . LYS A 1 149 ? -1.062 17.452 11.714 1.00 88.19 149 LYS A CA 1
ATOM 1262 C C . LYS A 1 149 ? 0.248 17.949 11.084 1.00 88.19 149 LYS A C 1
ATOM 1264 O O . LYS A 1 149 ? 0.390 19.138 10.814 1.00 88.19 149 LYS A O 1
ATOM 1269 N N . ASN A 1 150 ? 1.179 17.049 10.764 1.00 91.75 150 ASN A N 1
ATOM 1270 C CA . ASN A 1 150 ? 2.415 17.378 10.063 1.00 91.75 150 ASN A CA 1
ATOM 1271 C C . ASN A 1 150 ? 2.196 17.294 8.545 1.00 91.75 150 ASN A C 1
ATOM 1273 O O . ASN A 1 150 ? 2.531 16.301 7.893 1.00 91.75 150 ASN A O 1
ATOM 1277 N N . ILE A 1 151 ? 1.597 18.353 7.997 1.00 90.75 151 ILE A N 1
ATOM 1278 C CA . ILE A 1 151 ? 1.229 18.441 6.577 1.00 90.75 151 ILE A CA 1
ATOM 1279 C C . ILE A 1 151 ? 2.472 18.398 5.685 1.00 90.75 151 ILE A C 1
ATOM 1281 O O . ILE A 1 151 ? 2.451 17.734 4.655 1.00 90.75 151 ILE A O 1
ATOM 1285 N N . PHE A 1 152 ? 3.575 19.029 6.098 1.00 94.31 152 PHE A N 1
ATOM 1286 C CA . PHE A 1 152 ? 4.815 19.022 5.323 1.00 94.31 152 PHE A CA 1
ATOM 1287 C C . PHE A 1 152 ? 5.337 17.597 5.094 1.00 94.31 152 PHE A C 1
ATOM 1289 O O . PHE A 1 152 ? 5.561 17.197 3.952 1.00 94.31 152 PHE A O 1
ATOM 1296 N N . GLN A 1 153 ? 5.464 16.796 6.160 1.00 95.94 153 GLN A N 1
ATOM 1297 C CA . GLN A 1 153 ? 5.914 15.405 6.035 1.00 95.94 153 GLN A CA 1
ATOM 1298 C C . GLN A 1 153 ? 4.917 14.546 5.250 1.00 95.94 153 GLN A C 1
ATOM 1300 O O . GLN A 1 153 ? 5.334 13.681 4.483 1.00 95.94 153 GLN A O 1
ATOM 1305 N N . PHE A 1 154 ? 3.614 14.787 5.409 1.00 94.88 154 PHE A N 1
ATOM 1306 C CA . PHE A 1 154 ? 2.593 14.118 4.605 1.00 94.88 154 PHE A CA 1
ATOM 1307 C C . PHE A 1 154 ? 2.749 14.422 3.107 1.00 94.88 154 PHE A C 1
ATOM 1309 O O . PHE A 1 154 ? 2.766 13.489 2.302 1.00 94.88 154 PHE A O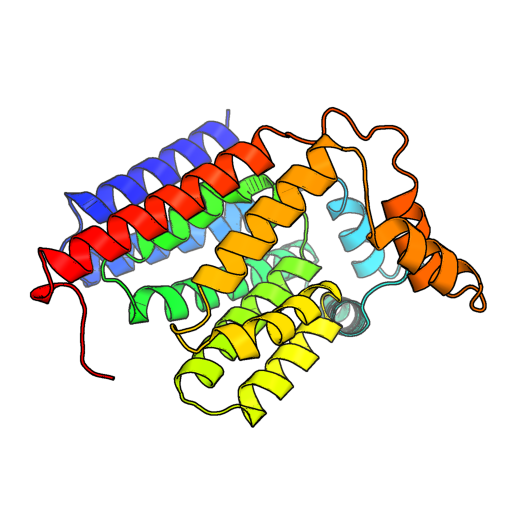 1
ATOM 1316 N N . CYS A 1 155 ? 2.916 15.692 2.729 1.00 95.00 155 CYS A N 1
ATOM 1317 C CA . CYS A 1 155 ? 3.108 16.098 1.339 1.00 95.00 155 CYS A CA 1
ATOM 1318 C C . CYS A 1 155 ? 4.404 15.518 0.763 1.00 95.00 155 CYS A C 1
ATOM 1320 O O . CYS A 1 155 ? 4.374 14.944 -0.322 1.00 95.00 155 CYS A O 1
ATOM 1322 N N . ALA A 1 156 ? 5.516 15.593 1.502 1.00 97.12 156 ALA A N 1
ATOM 1323 C CA . ALA A 1 156 ? 6.803 15.052 1.066 1.00 97.12 156 ALA A CA 1
ATOM 1324 C C . ALA A 1 156 ? 6.735 13.537 0.802 1.00 97.12 156 ALA A C 1
ATOM 1326 O O . ALA A 1 156 ? 7.169 13.066 -0.248 1.00 97.12 156 ALA A O 1
ATOM 1327 N N . LEU A 1 157 ? 6.130 12.772 1.718 1.00 97.69 157 LEU A N 1
ATOM 1328 C CA . LEU A 1 157 ? 5.942 11.328 1.544 1.00 97.69 157 LEU A CA 1
ATOM 1329 C C . LEU A 1 157 ? 4.958 11.001 0.413 1.00 97.69 157 LEU A C 1
ATOM 1331 O O . LEU A 1 157 ? 5.166 10.037 -0.317 1.00 97.69 157 LEU A O 1
ATOM 1335 N N . SER A 1 158 ? 3.909 11.804 0.229 1.00 96.69 158 SER A N 1
ATOM 1336 C CA . SER A 1 158 ? 2.947 11.605 -0.862 1.00 96.69 158 SER A CA 1
ATOM 1337 C C . SER A 1 158 ? 3.580 11.877 -2.230 1.00 96.69 158 SER A C 1
ATOM 1339 O O . SER A 1 158 ? 3.365 11.107 -3.162 1.00 96.69 158 SER A O 1
ATOM 1341 N N . ILE A 1 159 ? 4.430 12.904 -2.343 1.00 96.38 159 ILE A N 1
ATOM 1342 C CA . ILE A 1 159 ? 5.234 13.162 -3.548 1.00 96.38 159 ILE A CA 1
ATOM 1343 C C . ILE A 1 159 ? 6.192 11.998 -3.806 1.00 96.38 159 ILE A C 1
ATOM 1345 O O . ILE A 1 159 ? 6.273 11.516 -4.933 1.00 96.38 159 ILE A O 1
ATOM 1349 N N . LEU A 1 160 ? 6.861 11.487 -2.768 1.00 97.56 160 LEU A N 1
ATOM 1350 C CA . LEU 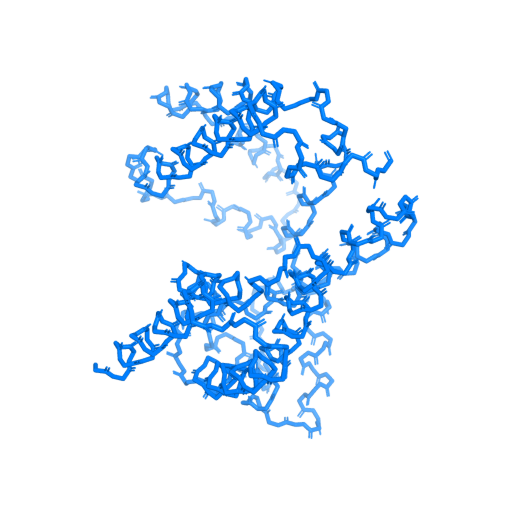A 1 160 ? 7.709 10.303 -2.897 1.00 97.56 160 LEU A CA 1
ATOM 1351 C C . LEU A 1 160 ? 6.915 9.094 -3.420 1.00 97.56 160 LEU A C 1
ATOM 1353 O O . LEU A 1 160 ? 7.393 8.401 -4.312 1.00 97.56 160 LEU A O 1
ATOM 1357 N N . ALA A 1 161 ? 5.696 8.859 -2.926 1.00 97.38 161 ALA A N 1
ATOM 1358 C CA . ALA A 1 161 ? 4.838 7.776 -3.408 1.00 97.38 161 ALA A CA 1
ATOM 1359 C C . ALA A 1 161 ? 4.453 7.934 -4.893 1.00 97.38 161 ALA A C 1
ATOM 1361 O O . ALA A 1 161 ? 4.430 6.938 -5.618 1.00 97.38 161 ALA A O 1
ATOM 1362 N N . ILE A 1 162 ? 4.219 9.167 -5.365 1.00 94.62 162 ILE A N 1
ATOM 1363 C CA . ILE A 1 162 ? 3.938 9.465 -6.783 1.00 94.62 162 ILE A CA 1
ATOM 1364 C C . ILE A 1 162 ? 5.093 9.025 -7.687 1.00 94.62 162 ILE A C 1
ATOM 1366 O O . ILE A 1 162 ? 4.848 8.517 -8.781 1.00 94.62 162 ILE A O 1
ATOM 1370 N N . LEU A 1 163 ? 6.342 9.146 -7.222 1.00 95.19 163 LEU A N 1
ATOM 1371 C CA . LEU A 1 163 ? 7.510 8.688 -7.981 1.00 95.19 163 LEU A CA 1
ATOM 1372 C C . LEU A 1 163 ? 7.516 7.170 -8.210 1.00 95.19 163 LEU A C 1
ATOM 1374 O O . LEU A 1 163 ? 8.174 6.715 -9.141 1.00 95.19 163 LEU A O 1
ATOM 1378 N N . PHE A 1 164 ? 6.814 6.388 -7.387 1.00 95.50 164 PHE A N 1
ATOM 1379 C CA . PHE A 1 164 ? 6.655 4.941 -7.573 1.00 95.50 164 PHE A CA 1
ATOM 1380 C C . PHE A 1 164 ? 5.374 4.586 -8.324 1.00 95.50 164 PHE A C 1
ATOM 1382 O O . PHE A 1 164 ? 5.357 3.606 -9.069 1.00 95.50 164 PHE A O 1
ATOM 1389 N N . HIS A 1 165 ? 4.308 5.367 -8.141 1.00 93.38 165 HIS A N 1
ATOM 1390 C CA . HIS A 1 165 ? 3.062 5.187 -8.866 1.00 93.38 165 HIS A CA 1
ATOM 1391 C C . HIS A 1 165 ? 2.256 6.485 -8.956 1.00 93.38 165 HIS A C 1
ATOM 1393 O O . HIS A 1 165 ? 1.791 7.008 -7.942 1.00 93.38 165 HIS A O 1
ATOM 1399 N N . VAL A 1 166 ? 2.016 6.961 -10.181 1.00 88.56 166 VAL A N 1
ATOM 1400 C CA . VAL A 1 166 ? 1.388 8.271 -10.431 1.00 88.56 166 VAL A CA 1
ATOM 1401 C C . VAL A 1 166 ? 0.013 8.426 -9.772 1.00 88.56 166 VAL A C 1
ATOM 1403 O O . VAL A 1 166 ? -0.298 9.493 -9.244 1.00 88.56 166 VAL A O 1
ATOM 1406 N N . SER A 1 167 ? -0.786 7.355 -9.701 1.00 87.25 167 SER A N 1
ATOM 1407 C CA . SER A 1 167 ? -2.131 7.395 -9.110 1.00 87.25 167 SER A CA 1
ATOM 1408 C C . SER A 1 167 ? -2.133 7.702 -7.610 1.00 87.25 167 SER A C 1
ATOM 1410 O O . SER A 1 167 ? -3.179 8.060 -7.074 1.00 87.25 167 SER A O 1
ATOM 1412 N N . ALA A 1 168 ? -0.982 7.639 -6.924 1.00 91.06 168 ALA A N 1
ATOM 1413 C CA . ALA A 1 168 ? -0.858 8.089 -5.536 1.00 91.06 168 ALA A CA 1
ATOM 1414 C C . ALA A 1 168 ? -1.215 9.578 -5.357 1.00 91.06 168 ALA A C 1
ATOM 1416 O O . ALA A 1 168 ? -1.547 9.997 -4.247 1.00 91.06 168 ALA A O 1
ATOM 1417 N N . ILE A 1 169 ? -1.239 10.365 -6.441 1.00 89.06 169 ILE A N 1
ATOM 1418 C CA . ILE A 1 169 ? -1.697 11.759 -6.435 1.00 89.06 169 ILE A CA 1
ATOM 1419 C C . ILE A 1 169 ? -3.123 11.925 -5.892 1.00 89.06 169 ILE A C 1
ATOM 1421 O O . ILE A 1 169 ? -3.437 12.958 -5.302 1.00 89.06 169 ILE A O 1
ATOM 1425 N N . ILE A 1 170 ? -3.968 10.890 -5.997 1.00 86.00 170 ILE A N 1
ATOM 1426 C CA . ILE A 1 170 ? -5.344 10.916 -5.482 1.00 86.00 170 ILE A CA 1
ATOM 1427 C C . ILE A 1 170 ? -5.409 11.170 -3.970 1.00 86.00 170 ILE A C 1
ATOM 1429 O O . ILE A 1 170 ? -6.407 11.676 -3.463 1.00 86.00 170 ILE A O 1
ATOM 1433 N N . VAL A 1 171 ? -4.331 10.885 -3.235 1.00 87.50 171 VAL A N 1
ATOM 1434 C CA . VAL A 1 171 ? -4.260 11.105 -1.786 1.00 87.50 171 VAL A CA 1
ATOM 1435 C C . VAL A 1 171 ? -4.347 12.593 -1.427 1.00 87.50 171 VAL A C 1
ATOM 1437 O O . VAL A 1 171 ? -4.901 12.936 -0.381 1.00 87.50 171 VAL A O 1
ATOM 1440 N N . PHE A 1 172 ? -3.908 13.498 -2.308 1.00 85.06 172 PHE A N 1
ATOM 1441 C CA . PHE A 1 172 ? -4.080 14.941 -2.105 1.00 85.06 172 PHE A CA 1
ATOM 1442 C C . PHE A 1 172 ? -5.550 15.367 -2.159 1.00 85.06 172 PHE A C 1
ATOM 1444 O O . PHE A 1 172 ? -5.954 16.265 -1.419 1.00 85.06 172 PHE A O 1
ATOM 1451 N N . ALA A 1 173 ? -6.374 14.672 -2.949 1.00 80.19 173 ALA A N 1
ATOM 1452 C CA . ALA A 1 173 ? -7.808 14.936 -3.010 1.00 80.19 173 ALA A CA 1
ATOM 1453 C C . ALA A 1 173 ? -8.515 14.631 -1.681 1.00 80.19 173 ALA A C 1
ATOM 1455 O O . ALA A 1 173 ? -9.612 15.126 -1.466 1.00 80.19 173 ALA A O 1
ATOM 1456 N N . ILE A 1 174 ? -7.897 13.866 -0.771 1.00 73.75 174 ILE A N 1
ATOM 1457 C CA . ILE A 1 174 ? -8.475 13.500 0.532 1.00 73.75 174 ILE A CA 1
ATOM 1458 C C . ILE A 1 174 ? -8.262 14.599 1.587 1.00 73.75 174 ILE A C 1
ATOM 1460 O O . ILE A 1 174 ? -9.016 14.665 2.559 1.00 73.75 174 ILE A O 1
ATOM 1464 N N . ILE A 1 175 ? -7.304 15.514 1.394 1.00 74.75 175 ILE A N 1
ATOM 1465 C CA . ILE A 1 175 ? -6.985 16.583 2.362 1.00 74.75 175 ILE A CA 1
ATOM 1466 C C . ILE A 1 175 ? -8.217 17.427 2.741 1.00 74.75 175 ILE A C 1
ATOM 1468 O O . ILE A 1 175 ? -8.466 17.576 3.941 1.00 74.75 175 ILE A O 1
ATOM 1472 N N . PRO A 1 176 ? -9.040 17.931 1.795 1.00 66.62 176 PRO A N 1
ATOM 1473 C CA . PRO A 1 176 ? -10.220 18.731 2.131 1.00 66.62 176 PRO A CA 1
ATOM 1474 C C . PRO A 1 176 ? -11.287 17.937 2.900 1.00 66.62 176 PRO A C 1
ATOM 1476 O O . PRO A 1 176 ? -12.112 18.517 3.607 1.00 66.62 176 PRO A O 1
ATOM 1479 N N . PHE A 1 177 ? -11.277 16.607 2.779 1.00 65.44 177 PHE A N 1
ATOM 1480 C CA . PHE A 1 177 ? -12.228 15.700 3.426 1.00 65.44 177 PHE A CA 1
ATOM 1481 C C . PHE A 1 177 ? -11.706 15.121 4.744 1.00 65.44 177 PHE A C 1
ATOM 1483 O O . PHE A 1 177 ? -12.450 14.442 5.448 1.00 65.44 177 PHE A O 1
ATOM 1490 N N . SER A 1 178 ? -10.463 15.431 5.130 1.00 64.56 178 SER A N 1
ATOM 1491 C CA . SER A 1 178 ? -9.901 15.035 6.427 1.00 64.56 178 SER A CA 1
ATOM 1492 C C . SER A 1 178 ? -10.681 15.614 7.615 1.00 64.56 178 SER A C 1
ATOM 1494 O O . SER A 1 178 ? -10.536 15.111 8.729 1.00 64.56 178 SER A O 1
ATOM 1496 N N . ASN A 1 179 ? -11.495 16.652 7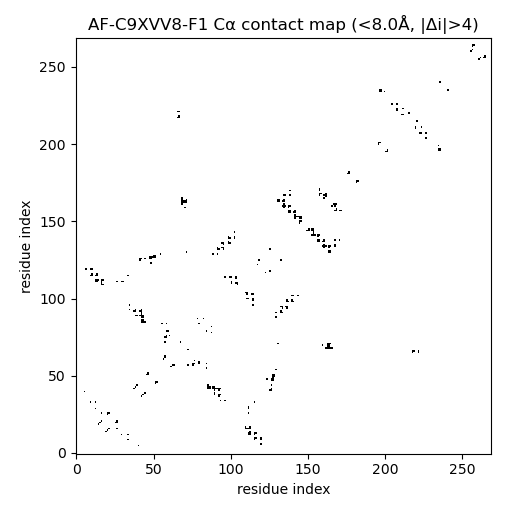.403 1.00 60.09 179 ASN A N 1
ATOM 1497 C CA . ASN A 1 179 ? -12.414 17.183 8.401 1.00 60.09 179 ASN A CA 1
ATOM 1498 C C . ASN A 1 179 ? -13.807 16.569 8.192 1.00 60.09 179 ASN A C 1
ATOM 1500 O O . ASN A 1 179 ? -14.420 16.742 7.138 1.00 60.09 179 ASN A O 1
ATOM 1504 N N . HIS A 1 180 ? -14.336 15.908 9.229 1.00 58.78 180 HIS A N 1
ATOM 1505 C CA . HIS A 1 180 ? -15.605 15.157 9.231 1.00 58.78 180 HIS A CA 1
ATOM 1506 C C . HIS A 1 180 ? -16.845 15.922 8.724 1.00 58.78 180 HIS A C 1
ATOM 1508 O O . HIS A 1 180 ? -17.877 15.305 8.482 1.00 58.78 180 HIS A O 1
ATOM 1514 N N . ARG A 1 181 ? -16.770 17.246 8.534 1.00 56.44 181 ARG A N 1
ATOM 1515 C CA . ARG A 1 181 ? -17.860 18.061 7.975 1.00 56.44 181 ARG A CA 1
ATOM 1516 C C . ARG A 1 181 ? -18.215 17.721 6.520 1.00 56.44 181 ARG A C 1
ATOM 1518 O O . ARG A 1 181 ? -19.330 18.017 6.109 1.00 56.44 181 ARG A O 1
ATOM 1525 N N . ASN A 1 182 ? -17.332 17.058 5.770 1.00 63.66 182 ASN A N 1
ATOM 1526 C CA . ASN A 1 182 ? -17.483 16.919 4.316 1.00 63.66 182 ASN A CA 1
ATOM 1527 C C . ASN A 1 182 ? -17.879 15.509 3.829 1.00 63.66 182 ASN A C 1
ATOM 1529 O O . ASN A 1 182 ? -17.929 15.274 2.624 1.00 63.66 182 ASN A O 1
ATOM 1533 N N . VAL A 1 183 ? -18.216 14.566 4.721 1.00 69.50 183 VAL A N 1
ATOM 1534 C CA . VAL A 1 183 ? -18.665 13.214 4.309 1.00 69.50 183 VAL A CA 1
ATOM 1535 C C . VAL A 1 183 ? -19.968 13.236 3.503 1.00 69.50 183 VAL A C 1
ATOM 1537 O O . VAL A 1 183 ? -20.141 12.433 2.590 1.00 69.50 183 VAL A O 1
ATOM 1540 N N . ASN A 1 184 ? -20.856 14.199 3.765 1.00 74.44 184 ASN A N 1
ATOM 1541 C CA . ASN A 1 184 ? -22.078 14.381 2.977 1.00 74.44 184 ASN A CA 1
ATOM 1542 C C . ASN A 1 184 ? -21.776 14.823 1.538 1.00 74.44 184 ASN A C 1
ATOM 1544 O O . ASN A 1 184 ? -22.483 14.420 0.619 1.00 74.44 184 ASN A O 1
ATOM 1548 N N . ILE A 1 185 ? -20.699 15.588 1.332 1.00 77.69 185 ILE A N 1
ATOM 1549 C CA . ILE A 1 185 ? -20.238 15.974 -0.006 1.00 77.69 185 ILE A CA 1
ATOM 1550 C C . ILE A 1 185 ? -19.764 14.730 -0.758 1.00 77.69 185 ILE A C 1
ATOM 1552 O O . ILE A 1 185 ? -20.152 14.537 -1.901 1.00 77.69 185 ILE A O 1
ATOM 1556 N N . LEU A 1 186 ? -19.005 13.836 -0.113 1.00 74.50 186 LEU A N 1
ATOM 1557 C CA . LEU A 1 186 ? -18.589 12.571 -0.734 1.00 74.50 186 LEU A CA 1
ATOM 1558 C C . LEU A 1 186 ? -19.786 11.691 -1.112 1.00 74.50 186 LEU A C 1
ATOM 1560 O O . LEU A 1 186 ? -19.801 11.135 -2.208 1.00 74.50 186 LEU A O 1
ATOM 1564 N N . LYS A 1 187 ? -20.809 11.598 -0.250 1.00 76.88 187 LYS A N 1
ATOM 1565 C CA . LYS A 1 187 ? -22.057 10.885 -0.576 1.00 76.88 187 LYS A CA 1
ATOM 1566 C C . LYS A 1 187 ? -22.753 11.503 -1.783 1.00 76.88 187 LYS A C 1
ATOM 1568 O O . LYS A 1 187 ? -23.103 10.779 -2.708 1.00 76.88 187 LYS A O 1
ATOM 1573 N N . MET A 1 188 ? -22.905 12.827 -1.798 1.00 82.44 188 MET A N 1
ATOM 1574 C CA . MET A 1 188 ? -23.507 13.548 -2.920 1.00 82.44 188 MET A CA 1
ATOM 1575 C C . MET A 1 188 ? -22.720 13.312 -4.215 1.00 82.44 188 MET A C 1
ATOM 1577 O O . MET A 1 188 ? -23.313 12.908 -5.208 1.00 82.44 188 MET A O 1
ATOM 1581 N N . LEU A 1 189 ? -21.393 13.475 -4.197 1.00 82.19 189 LEU A N 1
ATOM 1582 C CA . LEU A 1 189 ? -20.522 13.223 -5.350 1.00 82.19 189 LEU A CA 1
ATOM 1583 C C . LEU A 1 189 ? -20.604 11.769 -5.827 1.00 82.19 189 LEU A C 1
ATOM 1585 O O . LEU A 1 189 ? -20.582 11.522 -7.027 1.00 82.19 189 LEU A O 1
ATOM 1589 N N . THR A 1 190 ? -20.738 10.814 -4.904 1.00 81.31 190 THR A N 1
ATOM 1590 C CA . THR A 1 190 ? -20.918 9.395 -5.234 1.00 81.31 190 THR A CA 1
ATOM 1591 C C . THR A 1 190 ? -22.256 9.163 -5.932 1.00 81.31 190 THR A C 1
ATOM 1593 O O . THR A 1 190 ? -22.288 8.523 -6.976 1.00 81.31 190 THR A O 1
ATOM 1596 N N . VAL A 1 191 ? -23.352 9.716 -5.403 1.00 83.56 191 VAL A N 1
ATOM 1597 C CA . VAL A 1 191 ? -24.685 9.612 -6.020 1.00 83.56 191 VAL A CA 1
ATOM 1598 C C . VAL A 1 191 ? -24.698 10.269 -7.398 1.00 83.56 191 VAL A C 1
ATOM 1600 O O . VAL A 1 191 ? -25.131 9.642 -8.360 1.00 83.56 191 VAL A O 1
ATOM 1603 N N . VAL A 1 192 ? -24.167 11.488 -7.520 1.00 86.19 192 VAL A N 1
ATOM 1604 C CA . VAL A 1 192 ? -24.034 12.189 -8.806 1.00 86.19 192 VAL A CA 1
ATOM 1605 C C . VAL A 1 192 ? -23.195 11.364 -9.779 1.00 86.19 192 VAL A C 1
ATOM 1607 O O . VAL A 1 192 ? -23.612 11.163 -10.913 1.00 86.19 192 VAL A O 1
ATOM 1610 N N . GLY A 1 193 ? -22.057 10.824 -9.336 1.00 82.81 193 GLY A N 1
ATOM 1611 C CA . GLY A 1 193 ? -21.203 9.962 -10.151 1.00 82.81 193 GLY A CA 1
ATOM 1612 C C . GLY A 1 193 ? -21.918 8.702 -10.641 1.00 82.81 193 GLY A C 1
ATOM 1613 O O . GLY A 1 193 ? -21.788 8.358 -11.810 1.00 82.81 193 GLY A O 1
ATOM 1614 N N . VAL A 1 194 ? -22.720 8.053 -9.788 1.00 82.56 194 VAL A N 1
ATOM 1615 C CA . VAL A 1 194 ? -23.540 6.887 -10.163 1.00 82.56 194 VAL A CA 1
ATOM 1616 C C . VAL A 1 194 ? -24.633 7.271 -11.161 1.00 82.56 194 VAL A C 1
ATOM 1618 O O . VAL A 1 194 ? -24.849 6.540 -12.122 1.00 82.56 194 VAL A O 1
ATOM 1621 N N . ILE A 1 195 ? -25.297 8.416 -10.979 1.00 86.62 195 ILE A N 1
ATOM 1622 C CA . ILE A 1 195 ? -26.307 8.912 -11.927 1.00 86.62 195 ILE A CA 1
ATOM 1623 C C . ILE A 1 195 ? -25.665 9.179 -13.292 1.00 86.62 195 ILE A C 1
ATOM 1625 O O . ILE A 1 195 ? -26.165 8.693 -14.301 1.00 86.62 195 ILE A O 1
ATOM 1629 N N . LEU A 1 196 ? -24.542 9.902 -13.326 1.00 84.44 196 LEU A N 1
ATOM 1630 C CA . LEU A 1 196 ? -23.802 10.181 -14.560 1.00 84.44 196 LEU A CA 1
ATOM 1631 C C . LEU A 1 196 ? -23.374 8.886 -15.261 1.00 84.44 196 LEU A C 1
ATOM 1633 O O . LEU A 1 196 ? -23.598 8.739 -16.458 1.00 84.44 196 LEU A O 1
ATOM 1637 N N . ALA A 1 197 ? -22.855 7.924 -14.498 1.00 80.81 197 ALA A N 1
ATOM 1638 C CA . ALA A 1 197 ? -22.523 6.585 -14.968 1.00 80.81 197 ALA A CA 1
ATOM 1639 C C . ALA A 1 197 ? -23.726 5.865 -15.606 1.00 80.81 197 ALA A C 1
ATOM 1641 O O . ALA A 1 197 ? -23.618 5.375 -16.724 1.00 80.81 197 ALA A O 1
ATOM 1642 N N . VAL A 1 198 ? -24.886 5.831 -14.942 1.00 83.38 198 VAL A N 1
ATOM 1643 C CA . VAL A 1 198 ? -26.112 5.208 -15.484 1.00 83.38 198 VAL A CA 1
ATOM 1644 C C . VAL A 1 198 ? -26.581 5.897 -16.769 1.00 83.38 198 VAL A C 1
ATOM 1646 O O . VAL A 1 198 ? -27.078 5.233 -17.677 1.00 83.38 198 VAL A O 1
ATOM 1649 N N . LEU A 1 199 ? -26.393 7.213 -16.868 1.00 85.31 199 LEU A N 1
ATOM 1650 C CA . LEU A 1 199 ? -26.703 7.997 -18.064 1.00 85.31 199 LEU A CA 1
ATOM 1651 C C . LEU A 1 199 ? -25.625 7.895 -19.162 1.00 85.31 199 LEU A C 1
ATOM 1653 O O . LEU A 1 199 ? -25.777 8.535 -20.199 1.00 85.31 199 LEU A O 1
ATOM 1657 N N . ASN A 1 200 ? -24.555 7.114 -18.957 1.00 82.88 200 ASN A N 1
ATOM 1658 C CA . ASN A 1 200 ? -23.375 7.037 -19.829 1.00 82.88 200 ASN A CA 1
ATOM 1659 C C . ASN A 1 200 ? -22.725 8.405 -20.105 1.00 82.88 200 ASN A C 1
ATOM 1661 O O . ASN A 1 200 ? -22.234 8.671 -21.199 1.00 82.88 200 ASN A O 1
ATOM 1665 N N . ILE A 1 201 ? -22.731 9.290 -19.108 1.00 82.94 201 ILE A N 1
ATOM 1666 C CA . ILE A 1 201 ? -22.071 10.593 -19.167 1.00 82.94 201 ILE A CA 1
ATOM 1667 C C . ILE A 1 201 ? -20.761 10.493 -18.389 1.00 82.94 201 ILE A C 1
ATOM 1669 O O . ILE A 1 201 ? -20.764 10.392 -17.161 1.00 82.94 201 ILE A O 1
ATOM 1673 N N . TYR A 1 202 ? -19.634 10.591 -19.091 1.00 81.81 202 TYR A N 1
ATOM 1674 C CA . TYR A 1 202 ? -18.301 10.517 -18.494 1.00 81.81 202 TYR A CA 1
ATOM 1675 C C . TYR A 1 202 ? -17.549 11.837 -18.693 1.00 81.81 202 TYR A C 1
ATOM 1677 O O . TYR A 1 202 ? -16.833 12.003 -19.679 1.00 81.81 202 TYR A O 1
ATOM 1685 N N . PRO A 1 203 ? -17.639 12.794 -17.744 1.00 80.31 203 PRO A N 1
ATOM 1686 C CA . PRO A 1 203 ? -16.946 14.082 -17.850 1.00 80.31 203 PRO A CA 1
ATOM 1687 C C . PRO A 1 203 ? -15.436 13.960 -18.108 1.00 80.31 203 PRO A C 1
ATOM 1689 O O . PRO A 1 203 ? -14.825 14.846 -18.704 1.00 80.31 203 PRO A O 1
ATOM 1692 N N . ILE A 1 204 ? -14.837 12.846 -17.676 1.00 75.81 204 ILE A N 1
ATOM 1693 C CA . ILE A 1 204 ? -13.423 12.538 -17.881 1.00 75.81 204 ILE A CA 1
ATOM 1694 C C . ILE A 1 204 ? -13.049 12.411 -19.365 1.00 75.81 204 ILE A C 1
ATOM 1696 O O . ILE A 1 204 ? -11.937 12.786 -19.726 1.00 75.81 204 ILE A O 1
ATOM 1700 N N . GLU A 1 205 ? -13.959 11.977 -20.242 1.00 76.38 205 GLU A N 1
ATOM 1701 C CA . GLU A 1 205 ? -13.694 11.854 -21.683 1.00 76.38 205 GLU A CA 1
ATOM 1702 C C . GLU A 1 205 ? -13.380 13.213 -22.316 1.00 76.38 205 GLU A C 1
ATOM 1704 O O . GLU A 1 205 ? -12.450 13.335 -23.115 1.00 76.38 205 GLU A O 1
ATOM 1709 N N . TYR A 1 206 ? -14.087 14.268 -21.902 1.00 81.69 206 TYR A N 1
ATOM 1710 C CA . TYR A 1 206 ? -13.815 15.630 -22.365 1.00 81.69 206 TYR A CA 1
ATOM 1711 C C . TYR A 1 206 ? -12.438 16.117 -21.910 1.00 81.69 206 TYR A C 1
ATOM 1713 O O . TYR A 1 206 ? -11.720 16.755 -22.681 1.00 81.69 206 TYR A O 1
ATOM 1721 N N . ILE A 1 207 ? -12.040 15.781 -20.680 1.00 79.50 207 ILE A N 1
ATOM 1722 C CA . ILE A 1 207 ? -10.712 16.112 -20.152 1.00 79.50 207 ILE A CA 1
ATOM 1723 C C . ILE A 1 207 ? -9.632 15.366 -20.942 1.00 79.50 207 ILE A C 1
ATOM 1725 O O . ILE A 1 207 ? -8.643 15.973 -21.348 1.00 79.50 207 ILE A O 1
ATOM 1729 N N . ILE A 1 208 ? -9.828 14.076 -21.220 1.00 74.00 208 ILE A N 1
ATOM 1730 C CA . ILE A 1 208 ? -8.893 13.269 -22.015 1.00 74.00 208 ILE A CA 1
ATOM 1731 C C . ILE A 1 208 ? -8.784 13.822 -23.436 1.00 74.00 208 ILE A C 1
ATOM 1733 O O . ILE A 1 208 ? -7.674 13.950 -23.952 1.00 74.00 208 ILE A O 1
ATOM 1737 N N . LYS A 1 209 ? -9.901 14.236 -24.044 1.00 79.00 209 LYS A N 1
ATOM 1738 C CA . LYS A 1 209 ? -9.910 14.898 -25.353 1.00 79.00 209 LYS A CA 1
ATOM 1739 C C . LYS A 1 209 ? -9.085 16.186 -25.341 1.00 79.00 209 LYS A C 1
ATOM 1741 O O . LYS A 1 209 ? -8.281 16.385 -26.247 1.00 79.00 209 LYS A O 1
ATOM 1746 N N . LEU A 1 210 ? -9.208 17.021 -24.310 1.00 81.56 210 LEU A N 1
ATOM 1747 C CA . LEU A 1 210 ? -8.382 18.227 -24.166 1.00 81.56 210 LEU A CA 1
ATOM 1748 C C . LEU A 1 210 ? -6.894 17.891 -23.977 1.00 81.56 210 LEU A C 1
ATOM 1750 O O . LEU A 1 210 ? -6.045 18.467 -24.650 1.00 81.56 210 LEU A O 1
ATOM 1754 N N . ILE A 1 211 ? -6.567 16.918 -23.122 1.00 75.81 211 ILE A N 1
ATOM 1755 C CA . ILE A 1 211 ? -5.181 16.470 -22.896 1.00 75.81 211 ILE A CA 1
ATOM 1756 C C . ILE A 1 211 ? -4.585 15.866 -24.173 1.00 75.81 211 ILE A C 1
ATOM 1758 O O . ILE A 1 211 ? -3.399 16.035 -24.444 1.00 75.81 211 ILE A O 1
ATOM 1762 N N . SER A 1 212 ? -5.398 15.194 -24.988 1.00 72.81 212 SER A N 1
ATOM 1763 C CA . SER A 1 212 ? -4.955 14.560 -26.230 1.00 72.81 212 SER A CA 1
ATOM 1764 C C . SER A 1 212 ? -4.471 15.540 -27.302 1.00 72.81 212 SER A C 1
ATOM 1766 O O . SER A 1 212 ? -3.790 15.094 -28.226 1.00 72.81 212 SER A O 1
ATOM 1768 N N . MET A 1 213 ? -4.801 16.831 -27.161 1.00 77.62 213 MET A N 1
ATOM 1769 C CA . MET A 1 213 ? -4.339 17.929 -28.019 1.00 77.62 213 MET A CA 1
ATOM 1770 C C . MET A 1 213 ? -2.927 18.418 -27.660 1.00 77.62 213 MET A C 1
ATOM 1772 O O . MET A 1 213 ? -2.332 19.173 -28.427 1.00 77.62 213 MET A O 1
ATOM 1776 N N . LEU A 1 214 ? -2.382 18.013 -26.508 1.00 79.25 214 LEU A N 1
ATOM 1777 C CA . LEU A 1 214 ? -1.008 18.327 -26.118 1.00 79.25 214 LEU A CA 1
ATOM 1778 C C . LEU A 1 214 ? -0.007 17.428 -26.873 1.00 79.25 214 LEU A C 1
ATOM 1780 O O . LEU A 1 214 ? -0.362 16.309 -27.259 1.00 79.25 214 LEU A O 1
ATOM 1784 N N . PRO A 1 215 ? 1.251 17.879 -27.067 1.00 73.06 215 PRO A N 1
ATOM 1785 C CA . PRO A 1 215 ? 2.289 17.084 -27.720 1.00 73.06 215 PRO A CA 1
ATOM 1786 C C . PRO A 1 215 ? 2.426 15.708 -27.067 1.00 73.06 215 PRO A C 1
ATOM 1788 O O . PRO A 1 215 ? 2.496 15.608 -25.841 1.00 73.06 215 PRO A O 1
ATOM 1791 N N . ALA A 1 216 ? 2.454 14.650 -27.881 1.00 63.72 216 ALA A N 1
ATOM 1792 C CA . ALA A 1 216 ? 2.480 13.277 -27.395 1.00 63.72 216 ALA A CA 1
ATOM 1793 C C . ALA A 1 216 ? 3.734 13.009 -26.545 1.00 63.72 216 ALA A C 1
ATOM 1795 O O . ALA A 1 216 ? 4.865 13.158 -27.001 1.00 63.72 216 ALA A O 1
ATOM 1796 N N . GLY A 1 217 ? 3.516 12.595 -25.298 1.00 67.69 217 GLY A N 1
ATOM 1797 C CA . GLY A 1 217 ? 4.524 11.991 -24.432 1.00 67.69 217 GLY A CA 1
ATOM 1798 C C . GLY A 1 217 ? 4.005 10.656 -23.900 1.00 67.69 217 GLY A C 1
ATOM 1799 O O . GLY A 1 217 ? 2.792 10.444 -23.852 1.00 67.69 217 GLY A O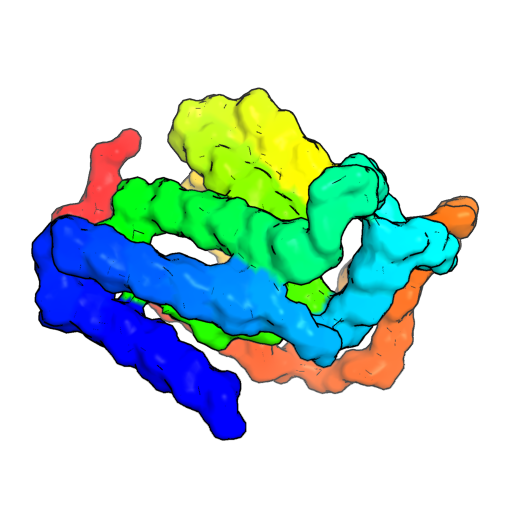 1
ATOM 1800 N N . GLY A 1 218 ? 4.896 9.766 -23.453 1.00 69.38 218 GLY A N 1
ATOM 1801 C CA . GLY A 1 218 ? 4.526 8.390 -23.074 1.00 69.38 218 GLY A CA 1
ATOM 1802 C C . GLY A 1 218 ? 3.432 8.271 -21.995 1.00 69.38 218 GLY A C 1
ATOM 1803 O O . GLY A 1 218 ? 2.718 7.275 -21.940 1.00 69.38 218 GLY A O 1
ATOM 1804 N N . TYR A 1 219 ? 3.231 9.298 -21.159 1.00 69.62 219 TYR A N 1
ATOM 1805 C CA . TYR A 1 219 ? 2.114 9.346 -20.204 1.00 69.62 219 TYR A CA 1
ATOM 1806 C C . TYR A 1 219 ? 0.762 9.666 -20.860 1.00 69.62 219 TYR A C 1
ATOM 1808 O O . TYR A 1 219 ? -0.257 9.134 -20.428 1.00 69.62 219 TYR A O 1
ATOM 1816 N N . ILE A 1 220 ? 0.739 10.496 -21.909 1.00 71.75 220 ILE A N 1
ATOM 1817 C CA . ILE A 1 220 ? -0.482 10.813 -22.667 1.00 71.75 220 ILE A CA 1
ATOM 1818 C C . ILE A 1 220 ? -0.935 9.581 -23.450 1.00 71.75 220 ILE A C 1
ATOM 1820 O O . ILE A 1 220 ? -2.123 9.275 -23.463 1.00 71.75 220 ILE A O 1
ATOM 1824 N N . GLU A 1 221 ? -0.003 8.837 -24.047 1.00 71.19 221 GLU A N 1
ATOM 1825 C CA . GLU A 1 221 ? -0.308 7.565 -24.716 1.00 71.19 221 GLU A CA 1
ATOM 1826 C C . GLU A 1 221 ? -0.861 6.527 -23.738 1.00 71.19 221 GLU A C 1
ATOM 1828 O O . GLU A 1 221 ? -1.864 5.880 -24.026 1.00 71.19 221 GLU A O 1
ATOM 1833 N N . LYS A 1 222 ? -0.285 6.442 -22.533 1.00 71.38 222 LYS A N 1
ATOM 1834 C CA . LYS A 1 222 ? -0.793 5.586 -21.455 1.00 71.38 222 LYS A CA 1
ATOM 1835 C C . LYS A 1 222 ? -2.222 5.960 -21.041 1.00 71.38 222 LYS A C 1
ATOM 1837 O O . LYS A 1 222 ? -3.046 5.071 -20.858 1.00 71.38 222 LYS A O 1
ATOM 1842 N N . ILE A 1 223 ? -2.536 7.254 -20.916 1.00 70.19 223 ILE A N 1
ATOM 1843 C CA . ILE A 1 223 ? -3.900 7.731 -20.614 1.00 70.19 223 ILE A CA 1
ATOM 1844 C C . ILE A 1 223 ? -4.862 7.401 -21.761 1.00 70.19 223 ILE A C 1
ATOM 1846 O O . ILE A 1 223 ? -5.963 6.927 -21.499 1.00 70.19 223 ILE A O 1
ATOM 1850 N N . LYS A 1 224 ? -4.443 7.609 -23.017 1.00 69.12 224 LYS A N 1
ATOM 1851 C CA . LYS A 1 224 ? -5.240 7.262 -24.202 1.00 69.12 224 LYS A CA 1
ATOM 1852 C C . LYS A 1 224 ? -5.569 5.772 -24.226 1.00 69.12 224 LYS A C 1
ATOM 1854 O O . LYS A 1 224 ? -6.728 5.427 -24.413 1.00 69.12 224 LYS A O 1
ATOM 1859 N N . TRP A 1 225 ? -4.591 4.916 -23.943 1.00 68.50 225 TRP A N 1
ATOM 1860 C CA . TRP A 1 225 ? -4.786 3.469 -23.896 1.00 68.50 225 TRP A CA 1
ATOM 1861 C C . TRP A 1 225 ? -5.823 3.050 -22.841 1.00 68.50 225 TRP A C 1
ATOM 1863 O O . TRP A 1 225 ? -6.752 2.325 -23.166 1.00 68.50 225 TRP A O 1
ATOM 1873 N N . TYR A 1 226 ? -5.757 3.601 -21.621 1.00 64.62 226 TYR A N 1
ATOM 1874 C CA . TYR A 1 226 ? -6.784 3.361 -20.589 1.00 64.62 226 TYR A CA 1
ATOM 1875 C C . TYR A 1 226 ? -8.164 3.953 -20.916 1.00 64.62 226 TYR A C 1
ATOM 1877 O O . TYR A 1 226 ? -9.145 3.608 -20.265 1.00 64.62 226 TYR A O 1
ATOM 1885 N N . SER A 1 227 ? -8.248 4.880 -21.872 1.00 64.50 227 SER A N 1
ATOM 1886 C CA . SER A 1 227 ? -9.503 5.525 -22.279 1.00 64.50 227 SER A CA 1
ATOM 1887 C C . SER A 1 227 ? -10.179 4.863 -23.479 1.00 64.50 227 SER A C 1
ATOM 1889 O O . SER A 1 227 ? -11.322 5.183 -23.780 1.00 64.50 227 SER A O 1
ATOM 1891 N N . GLN A 1 228 ? -9.463 3.976 -24.171 1.00 63.53 228 GLN A N 1
ATOM 1892 C CA . GLN A 1 228 ? -9.885 3.331 -25.414 1.00 63.53 228 GLN A CA 1
ATOM 1893 C C . GLN A 1 228 ? -10.571 1.977 -25.186 1.00 63.53 228 GLN A C 1
ATOM 1895 O O . GLN A 1 228 ? -10.715 1.218 -26.136 1.00 63.53 228 GLN A O 1
ATOM 1900 N N . ASP A 1 229 ? -10.968 1.642 -23.954 1.00 56.84 229 ASP A N 1
ATOM 1901 C CA . ASP A 1 229 ? -11.575 0.340 -23.661 1.00 56.84 229 ASP A CA 1
ATOM 1902 C C . ASP A 1 229 ? -12.928 0.169 -24.383 1.00 56.84 229 ASP A C 1
ATOM 1904 O O . ASP A 1 229 ? -13.991 0.520 -23.871 1.00 56.84 229 ASP A O 1
ATOM 1908 N N . ASP A 1 230 ? -12.878 -0.484 -25.548 1.00 49.00 230 ASP A N 1
ATOM 1909 C CA . ASP A 1 230 ? -14.011 -1.023 -26.320 1.00 49.00 230 ASP A CA 1
ATOM 1910 C C . ASP A 1 230 ? -14.780 -2.137 -25.561 1.00 49.00 230 ASP A C 1
ATOM 1912 O O . ASP A 1 230 ? -15.781 -2.665 -26.044 1.00 49.00 230 ASP A O 1
ATOM 1916 N N . TYR A 1 231 ? -14.328 -2.498 -24.351 1.00 48.16 231 TYR A N 1
ATOM 1917 C CA . TYR A 1 231 ? -14.907 -3.516 -23.464 1.00 48.16 231 TYR A CA 1
ATOM 1918 C C . TYR A 1 231 ? -15.543 -2.927 -22.199 1.00 48.16 231 TYR A C 1
ATOM 1920 O O . TYR A 1 231 ? -15.676 -3.624 -21.185 1.00 48.16 231 TYR A O 1
ATOM 1928 N N . ALA A 1 232 ? -15.952 -1.657 -22.227 1.00 52.44 232 ALA A N 1
ATOM 1929 C CA . ALA A 1 232 ? -16.782 -1.080 -21.178 1.00 52.44 232 ALA A CA 1
ATOM 1930 C C . ALA A 1 232 ? -18.148 -1.794 -21.149 1.00 52.44 232 ALA A C 1
ATOM 1932 O O . ALA A 1 232 ? -19.115 -1.389 -21.790 1.00 52.44 232 ALA A O 1
ATOM 1933 N N . GLY A 1 233 ? -18.219 -2.911 -20.421 1.00 57.12 233 GLY A N 1
ATOM 1934 C CA . GLY A 1 233 ? -19.475 -3.558 -20.061 1.00 57.12 233 GLY A CA 1
ATOM 1935 C C . GLY A 1 233 ? -20.357 -2.626 -19.222 1.00 57.12 233 GLY A C 1
ATOM 1936 O O . GLY A 1 233 ? -20.086 -1.439 -19.055 1.00 57.12 233 GLY A O 1
ATOM 1937 N N . THR A 1 234 ? -21.429 -3.160 -18.641 1.00 60.25 234 THR A N 1
ATOM 1938 C CA . THR A 1 234 ? -22.343 -2.358 -17.815 1.00 60.25 234 THR A CA 1
ATOM 1939 C C . THR A 1 234 ? -21.597 -1.576 -16.730 1.00 60.25 234 THR A C 1
ATOM 1941 O O . THR A 1 234 ? -20.879 -2.156 -15.914 1.00 60.25 234 THR A O 1
ATOM 1944 N N . VAL A 1 235 ? -21.844 -0.267 -16.681 1.00 62.97 235 VAL A N 1
ATOM 1945 C CA . VAL A 1 235 ? -21.214 0.700 -15.764 1.00 62.97 235 VAL A CA 1
ATOM 1946 C C . VAL A 1 235 ? -21.350 0.296 -14.291 1.00 62.97 235 VAL A C 1
ATOM 1948 O O . VAL A 1 235 ? -20.469 0.531 -13.463 1.00 62.97 235 VAL A O 1
ATOM 1951 N N . LEU A 1 236 ? -22.446 -0.393 -13.971 1.00 66.88 236 LEU A N 1
ATOM 1952 C CA . LEU A 1 236 ? -22.692 -1.028 -12.683 1.00 66.88 236 LEU A CA 1
ATOM 1953 C C . LEU A 1 236 ? -21.992 -2.387 -12.607 1.00 66.88 236 LEU A C 1
ATOM 1955 O O . LEU A 1 236 ? -22.616 -3.446 -12.642 1.00 66.88 236 LEU A O 1
ATOM 1959 N N . THR A 1 237 ? -20.669 -2.359 -12.478 1.00 73.38 237 THR A N 1
ATOM 1960 C CA . THR A 1 237 ? -19.917 -3.576 -12.161 1.00 73.38 237 THR A CA 1
ATOM 1961 C C . THR A 1 237 ? -20.277 -4.066 -10.757 1.00 73.38 237 THR A C 1
ATOM 1963 O O . THR A 1 237 ? -20.513 -3.267 -9.847 1.00 73.38 237 THR A O 1
ATOM 1966 N N . PHE A 1 238 ? -20.233 -5.384 -10.531 1.00 69.25 238 PHE A N 1
ATOM 1967 C CA . PHE A 1 238 ? -20.380 -5.954 -9.184 1.00 69.25 238 PHE A CA 1
ATOM 1968 C C . PHE A 1 238 ? -19.416 -5.300 -8.179 1.00 69.25 238 PHE A C 1
ATOM 1970 O O . PHE A 1 238 ? -19.794 -5.023 -7.044 1.00 69.25 238 PHE A O 1
ATOM 1977 N N . SER A 1 239 ? -18.190 -4.977 -8.615 1.00 64.81 239 SER A N 1
ATOM 1978 C CA . SER A 1 239 ? -17.195 -4.274 -7.796 1.00 64.81 239 SER A CA 1
ATOM 1979 C C . SER A 1 239 ? -17.671 -2.888 -7.354 1.00 64.81 239 SER A C 1
ATOM 1981 O O . SER A 1 239 ? -17.526 -2.545 -6.179 1.00 64.81 239 SER A O 1
ATOM 1983 N N . LEU A 1 240 ? -18.241 -2.088 -8.263 1.00 72.31 240 LEU A N 1
ATOM 1984 C CA . LEU A 1 240 ? -18.776 -0.767 -7.930 1.00 72.31 240 LEU A CA 1
ATOM 1985 C C . LEU A 1 240 ? -19.960 -0.892 -6.967 1.00 72.31 240 LEU A C 1
ATOM 1987 O O . LEU A 1 240 ? -19.965 -0.239 -5.926 1.00 72.31 240 LEU A O 1
ATOM 1991 N N . THR A 1 241 ? -20.906 -1.784 -7.259 1.00 75.44 241 THR A N 1
ATOM 1992 C CA . THR A 1 241 ? -22.075 -2.031 -6.404 1.00 75.44 241 THR A CA 1
ATOM 1993 C C . THR A 1 241 ? -21.662 -2.471 -5.000 1.00 75.44 241 THR A C 1
ATOM 1995 O O . THR A 1 241 ? -22.141 -1.920 -4.009 1.00 75.44 241 THR A O 1
ATOM 1998 N N . PHE A 1 242 ? -20.710 -3.400 -4.893 1.00 73.00 242 PHE A N 1
ATOM 1999 C CA . PHE A 1 242 ? -20.174 -3.855 -3.612 1.00 73.00 24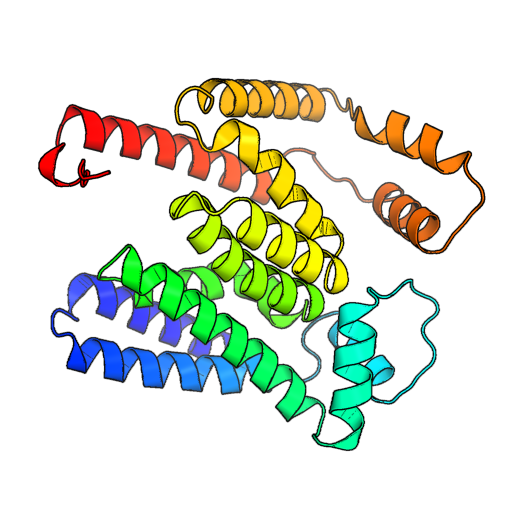2 PHE A CA 1
ATOM 2000 C C . PHE A 1 242 ? -19.497 -2.720 -2.831 1.00 73.00 242 PHE A C 1
ATOM 2002 O O . PHE A 1 242 ? -19.748 -2.559 -1.637 1.00 73.00 242 PHE A O 1
ATOM 2009 N N . LYS A 1 243 ? -18.681 -1.890 -3.498 1.00 71.19 243 LYS A N 1
ATOM 2010 C CA . LYS A 1 243 ? -18.035 -0.722 -2.873 1.00 71.19 243 LYS A CA 1
ATOM 2011 C C . LYS A 1 243 ? -19.063 0.284 -2.355 1.00 71.19 243 LYS A C 1
ATOM 2013 O O . LYS A 1 243 ? -18.896 0.785 -1.246 1.00 71.19 243 LYS A O 1
ATOM 2018 N N . LEU A 1 244 ? -20.127 0.550 -3.116 1.00 78.12 244 LEU A N 1
ATOM 2019 C CA . LEU A 1 244 ? -21.218 1.426 -2.683 1.00 78.12 244 LEU A CA 1
ATOM 2020 C C . LEU A 1 244 ? -21.894 0.868 -1.427 1.00 78.12 244 LEU A C 1
ATOM 2022 O O . LEU A 1 244 ? -21.979 1.573 -0.423 1.00 78.12 244 LEU A O 1
ATOM 2026 N N . ILE A 1 245 ? -22.291 -0.409 -1.447 1.00 78.88 245 ILE A N 1
ATOM 2027 C CA . ILE A 1 245 ? -22.891 -1.086 -0.287 1.00 78.88 245 ILE A CA 1
ATOM 2028 C C . ILE A 1 245 ? -21.967 -0.983 0.931 1.00 78.88 245 ILE A C 1
ATOM 2030 O O . ILE A 1 245 ? -22.419 -0.595 2.006 1.00 78.88 245 ILE A O 1
ATOM 2034 N N . ALA A 1 246 ? -20.673 -1.266 0.769 1.00 72.62 246 ALA A N 1
ATOM 2035 C CA . ALA A 1 246 ? -19.700 -1.188 1.855 1.00 72.62 246 ALA A CA 1
ATOM 2036 C C . ALA A 1 246 ? -19.598 0.227 2.454 1.00 72.62 246 ALA A C 1
ATOM 2038 O O . ALA A 1 246 ? -19.562 0.363 3.676 1.00 72.62 246 ALA A O 1
ATOM 2039 N N . VAL A 1 247 ? -19.602 1.278 1.624 1.00 72.88 247 VAL A N 1
ATOM 2040 C CA . VAL A 1 247 ? -19.576 2.679 2.087 1.00 72.88 247 VAL A CA 1
ATOM 2041 C C . VAL A 1 247 ? -20.848 3.035 2.861 1.00 72.88 247 VAL A C 1
ATOM 2043 O O . VAL A 1 247 ? -20.754 3.624 3.939 1.00 72.88 247 VAL A O 1
ATOM 2046 N N . PHE A 1 248 ? -22.027 2.656 2.359 1.00 77.38 248 PHE A N 1
ATOM 2047 C CA . PHE A 1 248 ? -23.295 2.923 3.048 1.00 77.38 248 PHE A CA 1
ATOM 2048 C C . PHE A 1 248 ? -23.422 2.136 4.357 1.00 77.38 248 PHE A C 1
ATOM 2050 O O . PHE A 1 248 ? -23.832 2.705 5.368 1.00 77.38 248 PHE A O 1
ATOM 2057 N N . LEU A 1 249 ? -23.018 0.861 4.378 1.00 80.56 249 LEU A N 1
ATOM 2058 C CA . LEU A 1 249 ? -22.988 0.050 5.599 1.00 80.56 249 LEU A CA 1
ATOM 2059 C C . LEU A 1 249 ? -22.004 0.611 6.627 1.00 80.56 249 LEU A C 1
ATOM 2061 O O . LEU A 1 249 ? -22.324 0.656 7.815 1.00 80.56 249 LEU A O 1
ATOM 2065 N N . PHE A 1 250 ? -20.827 1.057 6.181 1.00 78.56 250 PHE A N 1
ATOM 2066 C CA . PHE A 1 250 ? -19.843 1.689 7.053 1.00 78.56 250 PHE A CA 1
ATOM 2067 C C . PHE A 1 250 ? -20.402 2.966 7.682 1.00 78.56 250 PHE A C 1
ATOM 2069 O O . PHE A 1 250 ? -20.330 3.122 8.897 1.00 78.56 250 PHE A O 1
ATOM 2076 N N . ASP A 1 251 ? -20.998 3.851 6.884 1.00 76.69 251 ASP A N 1
ATOM 2077 C CA . ASP A 1 251 ? -21.594 5.090 7.384 1.00 76.69 251 ASP A CA 1
ATOM 2078 C C . ASP A 1 251 ? -22.770 4.824 8.337 1.00 76.69 251 ASP A C 1
ATOM 2080 O O . ASP A 1 251 ? -22.824 5.406 9.422 1.00 76.69 251 ASP A O 1
ATOM 2084 N N . TYR A 1 252 ? -23.663 3.890 7.992 1.00 82.00 252 TYR A N 1
ATOM 2085 C CA . TYR A 1 252 ? -24.752 3.460 8.870 1.00 82.00 252 TYR A CA 1
ATOM 2086 C C . TYR A 1 252 ? -24.218 2.942 10.210 1.00 82.00 252 TYR A C 1
ATOM 2088 O O . TYR A 1 252 ? -24.641 3.403 11.274 1.00 82.00 252 TYR A O 1
ATOM 2096 N N . ARG A 1 253 ? -23.246 2.020 10.179 1.00 80.38 253 ARG A N 1
ATOM 2097 C CA . ARG A 1 253 ? -22.677 1.429 11.395 1.00 80.38 253 ARG A CA 1
ATOM 2098 C C . ARG A 1 253 ? -21.913 2.459 12.220 1.00 80.38 253 ARG A C 1
ATOM 2100 O O . ARG A 1 253 ? -22.029 2.451 13.442 1.00 80.38 253 ARG A O 1
ATOM 2107 N N . PHE A 1 254 ? -21.170 3.353 11.575 1.00 76.75 254 PHE A N 1
ATOM 2108 C CA . PHE A 1 254 ? -20.457 4.435 12.244 1.00 76.75 254 PHE A CA 1
ATOM 2109 C C . PHE A 1 254 ? -21.425 5.368 12.979 1.00 76.75 254 PHE A C 1
ATOM 2111 O O . PHE A 1 254 ? -21.216 5.666 14.156 1.00 76.75 254 PHE A O 1
ATOM 2118 N N . ASN A 1 255 ? -22.515 5.776 12.323 1.00 78.81 255 ASN A N 1
ATOM 2119 C CA . ASN A 1 255 ? -23.540 6.618 12.938 1.00 78.81 255 ASN A CA 1
ATOM 2120 C C . ASN A 1 255 ? -24.257 5.897 14.088 1.00 78.81 255 ASN A C 1
ATOM 2122 O O . ASN A 1 255 ? -24.449 6.507 15.137 1.00 78.81 255 ASN A O 1
ATOM 2126 N N . TYR A 1 256 ? -24.559 4.602 13.938 1.00 82.25 256 TYR A N 1
ATOM 2127 C CA . TYR A 1 256 ? -25.135 3.778 15.006 1.00 82.25 256 TYR A CA 1
ATOM 2128 C C . TYR A 1 256 ? -24.228 3.703 16.243 1.00 82.25 256 TYR A C 1
ATOM 2130 O O . TYR A 1 256 ? -24.695 3.898 17.364 1.00 82.25 256 TYR A O 1
ATOM 2138 N N . ILE A 1 257 ? -22.930 3.434 16.058 1.00 77.44 257 ILE A N 1
ATOM 2139 C CA . ILE A 1 257 ? -21.966 3.380 17.171 1.00 77.44 257 ILE A CA 1
ATOM 2140 C C . ILE A 1 257 ? -21.872 4.758 17.833 1.00 77.44 257 ILE A C 1
ATOM 2142 O O . ILE A 1 257 ? -21.869 4.862 19.056 1.00 77.44 257 ILE A O 1
ATOM 2146 N N . LYS A 1 258 ? -21.867 5.834 17.039 1.00 75.25 258 LYS A N 1
ATOM 2147 C CA . LYS A 1 258 ? -21.825 7.203 17.559 1.00 75.25 258 LYS A CA 1
ATOM 2148 C C . LYS A 1 258 ? -23.047 7.563 18.399 1.00 75.25 258 LYS A C 1
ATOM 2150 O O . LYS A 1 258 ? -22.887 8.266 19.393 1.00 75.25 258 LYS A O 1
ATOM 2155 N N . SER A 1 259 ? -24.239 7.121 18.005 1.00 80.12 259 SER A N 1
ATOM 2156 C CA . SER A 1 259 ? -25.477 7.426 18.726 1.00 80.12 259 SER A CA 1
ATOM 2157 C C . SER A 1 259 ? -25.703 6.535 19.945 1.00 80.12 259 SER A C 1
ATOM 2159 O O . SER A 1 259 ? -26.212 7.023 20.947 1.00 80.12 259 SER A O 1
ATOM 2161 N N . ASN A 1 260 ? -25.341 5.251 19.870 1.00 76.25 260 ASN A N 1
ATOM 2162 C CA . ASN A 1 260 ? -25.758 4.250 20.861 1.00 76.25 260 ASN A CA 1
ATOM 2163 C C . ASN A 1 260 ? -24.613 3.717 21.726 1.00 76.25 260 ASN A C 1
ATOM 2165 O O . ASN A 1 260 ? -24.851 3.222 22.823 1.00 76.25 260 ASN A O 1
ATOM 2169 N N . GLU A 1 261 ? -23.371 3.809 21.256 1.00 73.62 261 GLU A N 1
ATOM 2170 C CA . GLU A 1 261 ? -22.216 3.195 21.910 1.00 73.62 261 GLU A CA 1
ATOM 2171 C C . GLU A 1 261 ? -21.002 4.156 21.939 1.00 73.62 261 GLU A C 1
ATOM 2173 O O . GLU A 1 261 ? -19.901 3.796 21.506 1.00 73.62 261 GLU A O 1
ATOM 2178 N N . PRO A 1 262 ? -21.151 5.392 22.466 1.00 61.25 262 PRO A N 1
ATOM 2179 C CA . PRO A 1 262 ? -20.109 6.423 22.391 1.00 61.25 262 PRO A CA 1
ATOM 2180 C C . PRO A 1 262 ? -18.809 6.030 23.108 1.00 61.25 262 PRO A C 1
ATOM 2182 O O . PRO A 1 262 ? -17.753 6.558 22.782 1.00 61.25 262 PRO A O 1
ATOM 2185 N N . ILE A 1 263 ? -18.865 5.064 24.033 1.00 59.72 263 ILE A N 1
ATOM 2186 C CA . ILE A 1 263 ? -17.710 4.502 24.753 1.00 59.72 263 ILE A CA 1
ATOM 2187 C C . ILE A 1 263 ? -16.707 3.832 23.791 1.00 59.72 263 ILE A C 1
ATOM 2189 O O . ILE A 1 263 ? -15.510 3.801 24.076 1.00 59.72 263 ILE A O 1
ATOM 2193 N N . PHE A 1 264 ? -17.161 3.331 22.635 1.00 55.38 264 PHE A N 1
ATOM 2194 C CA . PHE A 1 264 ? -16.289 2.723 21.621 1.00 55.38 264 PHE A CA 1
ATOM 2195 C C . PHE A 1 264 ? -15.666 3.744 20.667 1.00 55.38 264 PHE A C 1
ATOM 2197 O O . PHE A 1 264 ? -14.723 3.419 19.942 1.00 55.38 264 PHE A O 1
ATOM 2204 N N . ILE A 1 265 ? -16.151 4.987 20.673 1.00 55.59 265 ILE A N 1
ATOM 2205 C CA . ILE A 1 265 ? -15.521 6.083 19.946 1.00 55.59 265 ILE A CA 1
ATOM 2206 C C . ILE A 1 265 ? -14.562 6.754 20.912 1.00 55.59 265 ILE A C 1
ATOM 2208 O O . ILE A 1 265 ? -14.961 7.481 21.814 1.00 55.59 265 ILE A O 1
ATOM 2212 N N . ASN A 1 266 ? -13.269 6.504 20.723 1.00 44.31 266 ASN A N 1
ATOM 2213 C CA . ASN A 1 266 ? -12.240 7.173 21.501 1.00 44.31 266 ASN A CA 1
ATOM 2214 C C . ASN A 1 266 ? -12.270 8.675 21.154 1.00 44.31 266 ASN A C 1
ATOM 2216 O O . ASN A 1 266 ? -11.680 9.108 20.166 1.00 44.31 266 ASN A O 1
ATOM 2220 N N . THR A 1 267 ? -13.001 9.469 21.939 1.00 43.81 267 THR A N 1
ATOM 2221 C CA . THR A 1 267 ? -13.150 10.925 21.766 1.00 43.81 267 THR A CA 1
ATOM 2222 C C . THR A 1 267 ? -11.907 11.703 22.188 1.00 43.81 267 THR A C 1
ATOM 2224 O O . THR A 1 267 ? -11.899 12.928 22.124 1.00 43.81 267 THR A O 1
ATOM 2227 N N . LYS A 1 268 ? -10.822 11.023 22.582 1.00 40.00 268 LYS A N 1
ATOM 2228 C CA . LYS A 1 268 ? -9.522 11.667 22.779 1.00 40.00 268 LYS A CA 1
ATOM 2229 C C . LYS A 1 268 ? -8.845 11.940 21.436 1.00 40.00 268 LYS A C 1
ATOM 2231 O O . LYS A 1 268 ? -7.943 11.204 21.037 1.00 40.00 268 LYS A O 1
ATOM 2236 N N . LYS A 1 269 ? -9.259 13.020 20.779 1.00 36.66 269 LYS A N 1
ATOM 2237 C CA . LYS A 1 269 ? -8.398 13.867 19.946 1.00 36.66 269 LYS A CA 1
ATOM 2238 C C . LYS A 1 269 ? -8.831 15.316 20.067 1.00 36.66 269 LYS A C 1
ATOM 2240 O O . LYS A 1 269 ? -10.022 15.581 19.810 1.00 36.66 269 LYS A O 1
#

pLDDT: mean 84.28, std 12.65, range [36.66, 98.12]

Sequence (269 aa):
MIYYLFISFVFLVILADIFFVTDAKIRAFFYTILFTIIVVFVGLRYQTGLDWSFYINLYKGSSSSLAIEPGYYLLSYVSSFFIGYWFYQGLITAFLLICLHRYFKEYTKNYLFCIGIFFLYQFIFVSEALRQIIALSIILIAYKKLYQKNIFQFCALSILAILFHVSAIIVFAIIPFSNHRNVNILKMLTVVGVILAVLNIYPIEYIIKLISMLPAGGYIEKIKWYSQDDYAGTVLTFSLTFKLIAVFLFDYRFNYIKSNEPIFINTKK

Mean predicted aligned error: 8.21 Å

Solvent-accessible surface area (backbone atoms only — not comparable to full-atom values): 14879 Å² total; per-residue (Å²): 110,70,66,56,53,52,52,53,50,44,50,52,51,24,50,36,31,72,78,69,52,79,53,68,68,61,46,50,51,53,45,54,52,53,52,51,52,45,28,52,59,56,12,53,58,73,83,46,58,81,49,35,61,55,51,55,40,48,41,72,68,47,90,70,93,65,73,70,40,62,46,40,52,53,53,38,54,61,42,49,78,78,51,56,70,53,57,53,47,20,50,53,42,43,49,32,50,54,38,51,49,62,52,36,55,75,76,37,92,50,29,57,30,56,53,36,50,49,49,67,76,37,42,68,56,77,45,32,42,66,42,54,48,53,18,50,30,39,38,56,57,16,51,54,28,45,76,68,67,36,54,66,60,18,51,55,34,38,54,56,14,26,32,26,23,65,75,47,57,58,61,64,71,45,60,80,51,72,46,83,87,36,56,65,55,54,52,50,53,50,51,50,50,52,51,32,42,76,69,72,50,61,75,63,57,60,53,50,56,57,59,66,73,48,86,88,44,57,65,57,54,52,53,50,59,73,68,61,60,91,74,72,63,72,78,77,36,70,67,56,54,50,52,50,52,51,52,52,51,48,53,52,50,52,52,49,38,60,75,76,39,49,86,78,52,77,76,88,121

InterPro domains:
  IPR049458 Transmembrane protein EpsG-like [PF14897] (29-261)

Secondary structure (DSSP, 8-state):
-HHHHHHHHHHHHHHHHHHT--SHHHHHHHHHHHHHHHHHHTTT-SS-SHHHHHHHHHHTT---SS---HHHHHHHHHHHTTS-HHHHHHHHHHHHHHHHHHHHHHH-S-HHHHHHHHHHHTHHHHHH-HHHHHHHHHHHHHHHHHHTT-HHHHHHHHHHHHHH-GGGGGGGGGGGGSSGGGHHHHHHHHHHHHHHHHTT--HHHHHHHHHTTSPP-HHHHHHHHHH--TT---SS-HHHHHHHHHHHHHHHHHHHHHHH-GGGS----

Foldseek 3Di:
DVVVVLLVVLVVLLVCLPPPDPDPVVNVVSLVVNLVSCLVDQLQDDPQDDQPVVLQCLLVVHDDPADAQQLSSVLSVVVSVPDDPSVVSSVLRSLLSVLQQVLQVVPDSSSSNVVSVCCSVCVSVSNHQSLLSNLVSLQSVLVVCVVVVNVVSNVVSLVSSCSSPVVSVCVVVCSVVVDVPCVVVVVVVLVVVVVCLQVVHDPVVVVLVVLCPDDDDSVNVVVVVVVPPPPPDRSPDPVSVVVVVVSVVVVVVVVVCVVPPVVVVPPPD

Organism: Cronobacter turicensis (strain DSM 18703 / CCUG 55852 / LMG 23827 / z3032) (NCBI:txid693216)

Radius of gyration: 20.77 Å; Cα contacts (8 Å, |Δi|>4): 219; chains: 1; bounding box: 50×45×53 Å